Protein AF-A0ABD4RND7-F1 (afdb_monomer_lite)

Sequence (352 aa):
MLGIINRPDFYEGDKEVYLSATVKSGEVSKTKKFKVLVKASKRTDLQSVLEDIGNISIPNIVTENLTFIQKGSCGSTIVWSSSSPNIIGQLGKVTRPVFGEQDAKVTINIIVSKGSVSRSKEFKVTVPAWTQEGEVESAANAITWELIRNKNTDINKVTSDLVLPTTIGNEISITWTTSNSTCLSDKGVVTRPAYKDGDSIVSVTATLTKGELISTKTITNIRILKQEPTNQEKVDDFVKTFDFVSYIAPNKSLTELSDNFTLPAKVENMSLTFSALDNEGEDLTSTNIKLELDNQALSYKATIVRPSSSIGDFSFNLKIEAKITVLSEGETSEEIKASKIYPAKILAMIEE

pLDDT: mean 91.2, std 9.46, range [40.5, 98.75]

Foldseek 3Di:
DDDDDDAAAPVVAKDKDWDWDWDDDPPDIDIDIDIDIRGHDDDDQVNLQCVQVVPDDDDQEDAAFDADDQAGPSGWGKDKDKPCCVQQNPRRGGDAAEPPDAWDWMKMKMWTGDDPDIDIDIHIHTYGYDDPVRVQVVQLVVPDCVQWVVPHDDLQERAAFTQDDQDDDPQKGKFKDKPDCCQANSRRGGDAAAPVVFKDWMKMKIWIDHPPDIDIHMDGRRIRGHDDDDPLRVQVVCQVPPDCCVWLPPDRDLAERAFKTK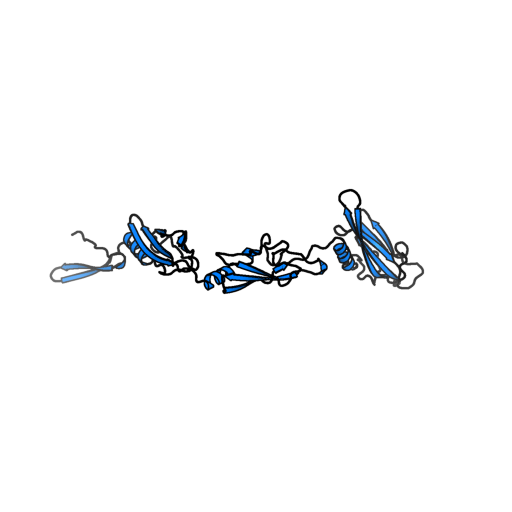AACDDDQKGKDKFKAAPVGHTCCVPQWPWDQDPVRNMTTTDGDDDPPDQFKGKIKMKMKIWHWDDDPDDDIDIRIDMDIDIGMYGGDDDD

Structure (mmCIF, N/CA/C/O backbone):
data_AF-A0ABD4RND7-F1
#
_entry.id   AF-A0ABD4RND7-F1
#
loop_
_atom_site.group_PDB
_atom_site.id
_atom_site.type_symbol
_atom_site.label_atom_id
_atom_site.label_alt_id
_atom_site.label_comp_id
_atom_site.label_asym_id
_atom_site.label_entity_id
_atom_site.label_seq_id
_atom_site.pdbx_PDB_ins_code
_atom_site.Cartn_x
_atom_site.Cartn_y
_atom_site.Cartn_z
_atom_site.occupancy
_atom_site.B_iso_or_equiv
_atom_site.auth_seq_id
_atom_site.auth_comp_id
_atom_site.auth_asym_id
_atom_site.auth_atom_id
_atom_site.pdbx_PDB_model_num
ATOM 1 N N . MET A 1 1 ? -18.372 -27.767 76.207 1.00 51.81 1 MET A N 1
ATOM 2 C CA . MET A 1 1 ? -18.895 -26.804 75.213 1.00 51.81 1 MET A CA 1
ATOM 3 C C . MET A 1 1 ? -18.139 -27.007 73.918 1.00 51.81 1 MET A C 1
ATOM 5 O O . MET A 1 1 ? -16.917 -26.958 73.948 1.00 51.81 1 MET A O 1
ATOM 9 N N . LEU A 1 2 ? -18.838 -27.261 72.813 1.00 50.91 2 LEU A N 1
ATOM 10 C CA . LEU A 1 2 ? -18.242 -27.135 71.483 1.00 50.91 2 LEU A CA 1
ATOM 11 C C . LEU A 1 2 ? -18.080 -25.637 71.195 1.00 50.91 2 LEU A C 1
ATOM 13 O O . LEU A 1 2 ? -19.027 -24.876 71.379 1.00 50.91 2 LEU A O 1
ATOM 17 N N . GLY A 1 3 ? -16.876 -25.206 70.825 1.00 71.06 3 GLY A N 1
ATOM 18 C CA . GLY A 1 3 ? -16.626 -23.817 70.444 1.00 71.06 3 GLY A CA 1
ATOM 19 C C . GLY A 1 3 ? -17.177 -23.538 69.047 1.00 71.06 3 GLY A C 1
ATOM 20 O O . GLY A 1 3 ? -16.940 -24.322 68.130 1.00 71.06 3 GLY A O 1
ATOM 21 N N . ILE A 1 4 ? -17.892 -22.427 68.879 1.00 79.50 4 ILE A N 1
ATOM 22 C CA . ILE A 1 4 ? -18.315 -21.923 67.567 1.00 79.50 4 ILE A CA 1
ATOM 23 C C . ILE A 1 4 ? -17.245 -20.938 67.085 1.00 79.50 4 ILE A C 1
ATOM 25 O O . ILE A 1 4 ? -16.848 -20.045 67.830 1.00 79.50 4 ILE A O 1
ATOM 29 N N . ILE A 1 5 ? -16.765 -21.104 65.850 1.00 83.06 5 ILE A N 1
ATOM 30 C CA . ILE A 1 5 ? -15.834 -20.166 65.209 1.00 83.06 5 ILE A CA 1
ATOM 31 C C . ILE A 1 5 ? -16.620 -19.330 64.201 1.00 83.06 5 ILE A C 1
ATOM 33 O O . ILE A 1 5 ? -17.012 -19.840 63.153 1.00 83.06 5 ILE A O 1
ATOM 37 N N . ASN A 1 6 ? -16.786 -18.040 64.488 1.00 85.50 6 ASN A N 1
ATOM 38 C CA . ASN A 1 6 ? -17.252 -17.067 63.504 1.00 85.50 6 ASN A CA 1
ATOM 39 C C . ASN A 1 6 ? -16.044 -16.600 62.693 1.00 85.50 6 ASN A C 1
ATOM 41 O O . ASN A 1 6 ? -15.160 -15.924 63.222 1.00 85.50 6 ASN A O 1
ATOM 45 N N . ARG A 1 7 ? -15.962 -17.027 61.430 1.00 89.94 7 ARG A N 1
ATOM 46 C CA . ARG A 1 7 ? -14.858 -16.631 60.550 1.00 89.94 7 ARG A CA 1
ATOM 47 C C . ARG A 1 7 ? -15.060 -15.190 60.071 1.00 89.94 7 ARG A C 1
ATOM 49 O O . ARG A 1 7 ? -16.181 -14.878 59.671 1.00 89.94 7 ARG A O 1
ATOM 56 N N . PRO A 1 8 ? -13.999 -14.365 60.046 1.00 90.06 8 PRO A N 1
ATOM 57 C CA . PRO A 1 8 ? -14.021 -13.076 59.364 1.00 90.06 8 PRO A CA 1
ATOM 58 C C . PRO A 1 8 ? -14.425 -13.239 57.898 1.00 90.06 8 PRO A C 1
ATOM 60 O O . PRO A 1 8 ? -14.195 -14.298 57.288 1.00 90.06 8 PRO A O 1
ATOM 63 N N . ASP A 1 9 ? -15.018 -12.201 57.318 1.00 89.31 9 ASP A N 1
ATOM 64 C CA . ASP A 1 9 ? -15.274 -12.196 55.880 1.00 89.31 9 ASP A CA 1
ATOM 65 C C . ASP A 1 9 ? -13.967 -12.055 55.067 1.00 89.31 9 ASP A C 1
ATOM 67 O O . ASP A 1 9 ? -12.881 -11.859 55.615 1.00 89.31 9 ASP A O 1
ATOM 71 N N . PHE A 1 10 ? -14.059 -12.204 53.742 1.00 88.31 10 PHE A N 1
ATOM 72 C CA . PHE A 1 10 ? -12.899 -12.108 52.849 1.00 88.31 10 PHE A CA 1
ATOM 73 C C . PHE A 1 10 ? -12.168 -10.749 52.917 1.00 88.31 10 PHE A C 1
ATOM 75 O O . PHE A 1 10 ? -10.941 -10.722 52.858 1.00 88.31 10 PHE A O 1
ATOM 82 N N . TYR A 1 11 ? -12.898 -9.636 53.028 1.00 86.75 11 TYR A N 1
ATOM 83 C CA . TYR A 1 11 ? -12.350 -8.276 53.054 1.00 86.75 11 TYR A CA 1
ATOM 84 C C . TYR A 1 11 ? -11.816 -7.877 54.438 1.00 86.75 11 TYR A C 1
ATOM 86 O O . TYR A 1 11 ? -10.910 -7.051 54.529 1.00 86.75 11 TYR A O 1
ATOM 94 N N . GLU A 1 12 ? -12.321 -8.481 55.515 1.00 88.69 12 GLU A N 1
ATOM 95 C CA . GLU A 1 12 ? -11.818 -8.276 56.879 1.00 88.69 12 GLU A CA 1
ATOM 96 C C . GLU A 1 12 ? -10.433 -8.895 57.123 1.00 88.69 12 GLU A C 1
ATOM 98 O O . GLU A 1 12 ? -9.731 -8.479 58.058 1.00 88.69 12 GLU A O 1
ATOM 103 N N . GLY A 1 13 ? -10.053 -9.871 56.293 1.00 89.75 13 GLY A N 1
ATOM 104 C CA . GLY A 1 13 ? -8.798 -10.611 56.388 1.00 89.75 13 GLY A CA 1
ATOM 105 C C . GLY A 1 13 ? -8.719 -11.531 57.611 1.00 89.75 13 GLY A C 1
ATOM 106 O O . GLY A 1 13 ? -9.629 -11.610 58.439 1.00 89.75 13 GLY A O 1
ATOM 107 N N . ASP A 1 14 ? -7.616 -12.272 57.723 1.00 93.62 14 AS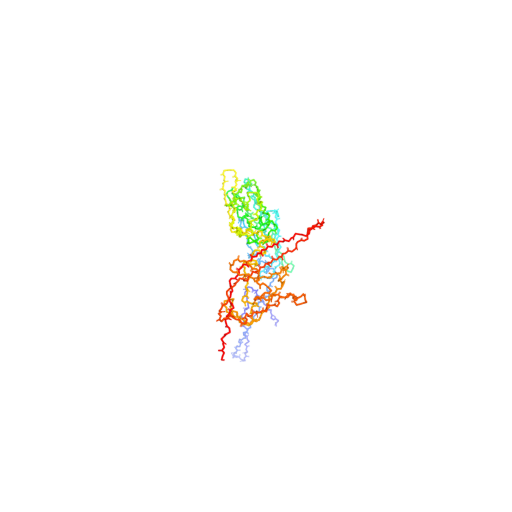P A N 1
ATOM 108 C CA . ASP A 1 14 ? -7.382 -13.148 58.873 1.00 93.62 14 ASP A CA 1
ATOM 109 C C . ASP A 1 14 ? -7.334 -12.331 60.179 1.00 93.62 14 ASP A C 1
ATOM 111 O O . ASP A 1 14 ? -6.740 -11.251 60.229 1.00 93.62 14 ASP A O 1
ATOM 115 N N . LYS A 1 15 ? -7.916 -12.858 61.263 1.00 92.69 15 LYS A N 1
ATOM 116 C CA . LYS A 1 15 ? -7.926 -12.191 62.576 1.00 92.69 15 LYS A CA 1
ATOM 117 C C . LYS A 1 15 ? -7.162 -12.995 63.616 1.00 92.69 15 LYS A C 1
ATOM 119 O O . LYS A 1 15 ? -7.373 -14.198 63.771 1.00 92.69 15 LYS A O 1
ATOM 124 N N . GLU A 1 16 ? -6.301 -12.318 64.369 1.00 93.38 16 GLU A N 1
ATOM 125 C CA . GLU A 1 16 ? -5.680 -12.896 65.559 1.00 93.38 16 GLU A CA 1
ATOM 126 C C . GLU A 1 16 ? -6.645 -12.828 66.750 1.00 93.38 16 GLU A C 1
ATOM 128 O O . GLU A 1 16 ? -7.157 -11.763 67.091 1.00 93.38 16 GLU A O 1
ATOM 133 N N . VAL A 1 17 ? -6.858 -13.961 67.418 1.00 91.19 17 VAL A N 1
ATOM 134 C CA . VAL A 1 17 ? -7.619 -14.061 68.669 1.00 91.19 17 VAL A CA 1
ATOM 135 C C . VAL A 1 17 ? -6.787 -14.765 69.738 1.00 91.19 17 VAL A C 1
ATOM 137 O O . VAL A 1 17 ? -5.887 -15.548 69.435 1.00 91.19 17 VAL A O 1
ATOM 140 N N . TYR A 1 18 ? -7.080 -14.494 71.009 1.00 90.81 18 TYR A N 1
ATOM 141 C CA . TYR A 1 18 ? -6.355 -15.079 72.137 1.00 90.81 18 TYR A CA 1
ATOM 142 C C . TYR A 1 18 ? -7.299 -15.918 72.994 1.00 90.81 18 TYR A C 1
ATOM 144 O O . TYR A 1 18 ? -8.240 -15.392 73.583 1.00 90.81 18 TYR A O 1
ATOM 152 N N . LEU A 1 19 ? -7.022 -17.216 73.107 1.00 89.62 19 LEU A N 1
ATOM 153 C CA . LEU A 1 19 ? -7.692 -18.106 74.056 1.00 89.62 19 LEU A CA 1
ATOM 154 C C . LEU A 1 19 ? -6.920 -18.104 75.372 1.00 89.62 19 LEU A C 1
ATOM 156 O O . LEU A 1 19 ? -5.696 -18.167 75.352 1.00 89.62 19 LEU A O 1
ATOM 160 N N . SER A 1 20 ? -7.591 -18.065 76.519 1.00 89.62 20 SER A N 1
ATOM 161 C CA . SER A 1 20 ? -6.932 -18.157 77.827 1.00 89.62 20 SER A CA 1
ATOM 162 C C . SER A 1 20 ? -7.333 -19.433 78.556 1.00 89.62 20 SER A C 1
ATOM 164 O O . SER A 1 20 ? -8.519 -19.648 78.790 1.00 89.62 20 SER A O 1
ATOM 166 N N . ALA A 1 21 ? -6.353 -20.242 78.961 1.00 90.56 21 ALA A N 1
ATOM 167 C CA . ALA A 1 21 ? -6.566 -21.327 79.914 1.00 90.56 21 ALA A CA 1
ATOM 168 C C . ALA A 1 21 ? -6.043 -20.906 81.284 1.00 90.56 21 ALA A C 1
ATOM 170 O O . ALA A 1 21 ? -4.865 -20.567 81.424 1.00 90.56 21 ALA A O 1
ATOM 171 N N . THR A 1 22 ? -6.915 -20.950 82.286 1.00 91.69 22 THR A N 1
ATOM 172 C CA . THR A 1 22 ? -6.571 -20.642 83.674 1.00 91.69 22 THR A CA 1
ATOM 173 C C . THR A 1 22 ? -6.620 -21.920 84.491 1.00 91.69 22 THR A C 1
ATOM 175 O O . THR A 1 22 ? -7.659 -22.571 84.553 1.00 91.69 22 THR A O 1
ATOM 178 N N . VAL A 1 23 ? -5.509 -22.266 85.136 1.00 91.19 23 VAL A N 1
ATOM 179 C CA . VAL A 1 23 ? -5.445 -23.365 86.104 1.00 91.19 23 VAL A CA 1
ATOM 180 C C . VAL A 1 23 ? -5.421 -22.760 87.502 1.00 91.19 23 VAL A C 1
ATOM 182 O O . VAL A 1 23 ? -4.646 -21.837 87.760 1.00 91.19 23 VAL A O 1
ATOM 185 N N . LYS A 1 24 ? -6.276 -23.270 88.391 1.00 92.12 24 LYS A N 1
ATOM 186 C CA . LYS A 1 24 ? -6.356 -22.873 89.801 1.00 92.12 24 LYS A CA 1
ATOM 187 C C . LYS A 1 24 ? -6.073 -24.061 90.715 1.00 92.12 24 LYS A C 1
ATOM 189 O O . LYS A 1 24 ? -6.543 -25.160 90.443 1.00 92.12 24 LYS A O 1
ATOM 194 N N . SER A 1 25 ? -5.343 -23.813 91.799 1.00 86.69 25 SER A N 1
ATOM 195 C CA . SER A 1 25 ? -5.176 -24.731 92.929 1.00 86.69 25 SER A CA 1
ATOM 196 C C . SER A 1 25 ? -5.199 -23.905 94.217 1.00 86.69 25 SER A C 1
ATOM 198 O O . SER A 1 25 ? -4.324 -23.063 94.427 1.00 86.69 25 SER A O 1
ATOM 200 N N . GLY A 1 26 ? -6.243 -24.069 95.035 1.00 87.44 26 GLY A N 1
ATOM 201 C CA . GLY A 1 26 ? -6.533 -23.152 96.145 1.00 87.44 26 GLY A CA 1
ATOM 202 C C . GLY A 1 26 ? -6.782 -21.716 95.657 1.00 87.44 26 GLY A C 1
ATOM 203 O O . GLY A 1 26 ? -7.508 -21.506 94.683 1.00 87.44 26 GLY A O 1
ATOM 204 N N . GLU A 1 27 ? -6.154 -20.728 96.303 1.00 89.19 27 GLU A N 1
ATOM 205 C CA . GLU A 1 27 ? -6.239 -19.310 95.905 1.00 89.19 27 GLU A CA 1
ATOM 206 C C . GLU A 1 27 ? -5.282 -18.924 94.763 1.00 89.19 27 GLU A C 1
ATOM 208 O O . GLU A 1 27 ? -5.403 -17.848 94.174 1.00 89.19 27 GLU A O 1
ATOM 213 N N . VAL A 1 28 ? -4.345 -19.803 94.394 1.00 85.25 28 VAL A N 1
ATOM 214 C CA . VAL A 1 28 ? -3.346 -19.517 93.359 1.00 85.25 28 VAL A CA 1
ATOM 215 C C . VAL A 1 28 ? -3.902 -19.860 91.978 1.00 85.25 28 VAL A C 1
ATOM 217 O O . VAL A 1 28 ? -4.391 -20.967 91.744 1.00 85.25 28 VAL A O 1
ATOM 220 N N . SER A 1 29 ? -3.782 -18.927 91.029 1.00 90.50 29 SER A N 1
ATOM 221 C CA . SER A 1 29 ? -4.142 -19.141 89.623 1.00 90.50 29 SER A CA 1
ATOM 222 C C . SER A 1 29 ? -3.005 -18.777 88.676 1.00 90.50 29 SER A C 1
ATOM 224 O O . SER A 1 29 ? -2.346 -17.756 88.871 1.00 90.50 29 SER A O 1
ATOM 226 N N . LYS A 1 30 ? -2.816 -19.563 87.613 1.00 94.38 30 LYS A N 1
ATOM 227 C CA . LYS A 1 30 ? -1.991 -19.184 86.457 1.00 94.38 30 LYS A CA 1
ATOM 228 C C . LYS A 1 30 ? -2.822 -19.227 85.187 1.00 94.38 30 LYS A C 1
ATOM 230 O O . LYS A 1 30 ? -3.493 -20.220 84.919 1.00 94.38 30 LYS A O 1
ATOM 235 N N . THR A 1 31 ? -2.704 -18.178 84.382 1.00 94.12 31 THR A N 1
ATOM 236 C CA . THR A 1 31 ? -3.359 -18.070 83.078 1.00 94.12 31 THR A CA 1
ATOM 237 C C . THR A 1 31 ? -2.320 -18.146 81.973 1.00 94.12 31 THR A C 1
ATOM 239 O O . THR A 1 31 ? -1.367 -17.370 81.963 1.00 94.12 31 THR A O 1
ATOM 242 N N . LYS A 1 32 ? -2.519 -19.043 81.007 1.00 94.38 32 LYS A N 1
ATOM 243 C CA . LYS A 1 32 ? -1.755 -19.080 79.759 1.00 94.38 32 LYS A CA 1
ATOM 244 C C . LYS A 1 32 ? -2.652 -18.642 78.609 1.00 94.38 32 LYS A C 1
ATOM 246 O O . LYS A 1 32 ? -3.754 -19.163 78.459 1.00 94.38 32 LYS A O 1
ATOM 251 N N . LYS A 1 33 ? -2.176 -17.695 77.798 1.00 93.12 33 LYS A N 1
ATOM 252 C CA . LYS A 1 33 ? -2.842 -17.292 76.554 1.00 93.12 33 LYS A CA 1
ATOM 253 C C . LYS A 1 33 ? -2.273 -18.074 75.368 1.00 93.12 33 LYS A C 1
ATOM 255 O O . LYS A 1 33 ? -1.065 -18.281 75.288 1.00 93.12 33 LYS A O 1
ATOM 260 N N . PHE A 1 34 ? -3.138 -18.466 74.445 1.00 93.00 34 PHE A N 1
ATOM 261 C CA . PHE A 1 34 ? -2.818 -19.114 73.181 1.00 93.00 34 PHE A CA 1
ATOM 262 C C . PHE A 1 34 ? -3.282 -18.197 72.058 1.00 93.00 34 PHE A C 1
ATOM 264 O O . PHE A 1 34 ? -4.466 -17.872 71.977 1.00 93.00 34 PHE A O 1
ATOM 271 N N . LYS A 1 35 ? -2.347 -17.765 71.213 1.00 92.75 35 LYS A N 1
ATOM 272 C CA . LYS A 1 35 ? -2.673 -17.023 69.997 1.00 92.75 35 LYS A CA 1
ATOM 273 C C . LYS A 1 35 ? -3.238 -18.000 68.966 1.00 92.75 35 LYS A C 1
ATOM 275 O O . LYS A 1 35 ? -2.637 -19.040 68.712 1.00 92.75 35 LYS A O 1
ATOM 280 N N . VAL A 1 36 ? -4.369 -17.649 68.371 1.00 92.44 36 VAL A N 1
ATOM 281 C CA . VAL A 1 36 ? -5.022 -18.396 67.297 1.00 92.44 36 VAL A CA 1
ATOM 282 C C . VAL A 1 36 ? -5.280 -17.439 66.140 1.00 92.44 36 VAL A C 1
ATOM 284 O O . VAL A 1 36 ? -5.796 -16.345 66.344 1.00 92.44 36 VAL A O 1
ATOM 287 N N . LEU A 1 37 ? -4.927 -17.850 64.924 1.00 93.12 37 LEU A N 1
ATOM 288 C CA . LEU A 1 37 ? -5.251 -17.114 63.706 1.00 93.12 37 LEU A CA 1
ATOM 289 C C . LEU A 1 37 ? -6.537 -17.690 63.105 1.00 93.12 37 LEU A C 1
ATOM 291 O O . LEU A 1 37 ? -6.546 -18.826 62.627 1.00 93.12 37 LEU A O 1
ATOM 295 N N . VAL A 1 38 ? -7.622 -16.921 63.125 1.00 92.69 38 VAL A N 1
ATOM 296 C CA . VAL A 1 38 ? -8.878 -17.293 62.470 1.00 92.69 38 VAL A CA 1
ATOM 297 C C . VAL A 1 38 ? -8.803 -16.847 61.018 1.00 92.69 38 VAL A C 1
ATOM 299 O O . VAL A 1 38 ? -8.767 -15.651 60.730 1.00 92.69 38 VAL A O 1
ATOM 302 N N . LYS A 1 39 ? -8.761 -17.821 60.106 1.00 92.62 39 LYS A N 1
ATOM 303 C CA . LYS A 1 39 ? -8.713 -17.557 58.668 1.00 92.62 39 LYS A CA 1
ATOM 304 C C . LYS A 1 39 ? -10.007 -16.913 58.176 1.00 92.62 39 LYS A C 1
ATOM 306 O O . LYS A 1 39 ? -11.093 -17.395 58.516 1.00 92.62 39 LYS A O 1
ATOM 311 N N . ALA A 1 40 ? -9.868 -15.884 57.346 1.00 89.94 40 ALA A N 1
ATOM 312 C CA . ALA A 1 40 ? -10.980 -15.296 56.617 1.00 89.94 40 ALA A CA 1
ATOM 313 C C . ALA A 1 40 ? -11.657 -16.322 55.700 1.00 89.94 40 ALA A C 1
ATOM 315 O O . ALA A 1 40 ? -11.064 -17.313 55.252 1.00 89.94 40 ALA A O 1
ATOM 316 N N . SER A 1 41 ? -12.927 -16.074 55.403 1.00 89.00 41 SER A N 1
ATOM 317 C CA . SER A 1 41 ? -13.661 -16.835 54.396 1.00 89.00 41 SER A CA 1
ATOM 318 C C . SER A 1 41 ? -13.086 -16.579 52.997 1.00 89.00 41 SER A C 1
ATOM 320 O O . SER A 1 41 ? -12.592 -15.493 52.700 1.00 89.00 41 SER A O 1
ATOM 322 N N . LYS A 1 42 ? -13.140 -17.582 52.110 1.00 89.69 42 LYS A N 1
ATOM 323 C CA . LYS A 1 42 ? -12.733 -17.398 50.706 1.00 89.69 42 LYS A CA 1
ATOM 324 C C . LYS A 1 42 ? -13.663 -16.391 50.026 1.00 89.69 42 LYS A C 1
ATOM 326 O O . LYS A 1 42 ? -14.855 -16.359 50.334 1.00 89.69 42 LYS A O 1
ATOM 331 N N . ARG A 1 43 ? -13.133 -15.635 49.059 1.00 90.94 43 ARG A N 1
ATOM 332 C CA . ARG A 1 43 ? -13.940 -14.763 48.197 1.00 90.94 43 ARG A CA 1
ATOM 333 C C . ARG A 1 43 ? -15.071 -15.572 47.564 1.00 90.94 43 ARG A C 1
ATOM 335 O O . ARG A 1 43 ? -14.831 -16.626 46.975 1.00 90.94 43 ARG A O 1
ATOM 342 N N . THR A 1 44 ? -16.288 -15.061 47.679 1.00 94.56 44 THR A N 1
ATOM 343 C CA . THR A 1 44 ? -17.470 -15.660 47.052 1.00 94.56 44 THR A CA 1
ATOM 344 C C . THR A 1 44 ? -17.586 -15.246 45.584 1.00 94.56 44 THR A C 1
ATOM 346 O O . THR A 1 44 ? -17.008 -14.245 45.142 1.00 94.56 44 THR A O 1
ATOM 349 N N . ASP A 1 45 ? -18.377 -15.989 44.811 1.00 96.81 45 ASP A N 1
ATOM 350 C CA . ASP A 1 45 ? -18.687 -15.608 43.431 1.00 96.81 45 ASP A CA 1
ATOM 351 C C . ASP A 1 45 ? -19.424 -14.266 43.368 1.00 96.81 45 ASP A C 1
ATOM 353 O O . ASP A 1 45 ? -19.101 -13.439 42.522 1.00 96.81 45 ASP A O 1
ATOM 357 N N . LEU A 1 46 ? -20.327 -13.987 44.318 1.00 95.19 46 LEU A N 1
ATOM 358 C CA . LEU A 1 46 ? -21.016 -12.697 44.408 1.00 95.19 46 LEU A CA 1
ATOM 359 C C . LEU A 1 46 ? -20.048 -11.533 44.636 1.00 95.19 46 LEU A C 1
ATOM 361 O O . LEU A 1 46 ? -20.151 -10.528 43.941 1.00 95.19 46 LEU A O 1
ATOM 365 N N . GLN A 1 47 ? -19.091 -11.671 45.558 1.00 95.31 47 GLN A N 1
ATOM 366 C CA . GLN A 1 47 ? -18.058 -10.650 45.774 1.00 95.31 47 GLN A CA 1
ATOM 367 C C . GLN A 1 47 ? -17.194 -10.453 44.521 1.00 95.31 47 GLN A C 1
ATOM 369 O O . GLN A 1 47 ? -16.935 -9.320 44.135 1.00 95.31 47 GLN A O 1
ATOM 374 N N . SER A 1 48 ? -16.818 -11.544 43.838 1.00 96.50 48 SER A N 1
ATOM 375 C CA . SER A 1 48 ? -16.062 -11.469 42.576 1.00 96.50 48 SER A CA 1
ATOM 376 C C . SER A 1 48 ? -16.836 -10.706 41.494 1.00 96.50 48 SER A C 1
ATOM 378 O O . SER A 1 48 ? -16.282 -9.818 40.857 1.00 96.50 48 SER A O 1
ATOM 380 N N . VAL A 1 49 ? -18.121 -11.030 41.311 1.00 98.31 49 VAL A N 1
ATOM 381 C CA . VAL A 1 49 ? -18.989 -10.396 40.308 1.00 98.31 49 VAL A CA 1
ATOM 382 C C . VAL A 1 49 ? -19.218 -8.918 40.625 1.00 98.31 49 VAL A C 1
ATOM 384 O O . VAL A 1 49 ? -19.175 -8.103 39.708 1.00 98.31 49 VAL A O 1
ATOM 387 N N . LEU A 1 50 ? -19.455 -8.558 41.893 1.00 97.12 50 LEU A N 1
ATOM 388 C CA . LEU A 1 50 ? -19.678 -7.167 42.308 1.00 97.12 50 LEU A CA 1
ATOM 389 C C . LEU A 1 50 ? -18.423 -6.299 42.154 1.00 97.12 50 LEU A C 1
ATOM 391 O O . LEU A 1 50 ? -18.524 -5.148 41.736 1.00 97.12 50 LEU A O 1
ATOM 395 N N . GLU A 1 51 ? -17.249 -6.846 42.456 1.00 96.25 51 GLU A N 1
ATOM 396 C CA . GLU A 1 51 ? -15.978 -6.144 42.273 1.00 96.25 51 GLU A CA 1
ATOM 397 C C . GLU A 1 51 ? -15.654 -5.972 40.782 1.00 96.25 51 GLU A C 1
ATOM 399 O O . GLU A 1 51 ? -15.375 -4.862 40.332 1.00 96.25 51 GLU A O 1
ATOM 404 N N . ASP A 1 52 ? -15.803 -7.037 39.985 1.00 98.12 52 ASP A N 1
ATOM 405 C CA . ASP A 1 52 ? -15.580 -6.983 38.537 1.00 98.12 52 ASP A CA 1
ATOM 406 C C . ASP A 1 52 ? -16.542 -6.004 37.845 1.00 98.12 52 ASP A C 1
ATOM 408 O O . ASP A 1 52 ? -16.096 -5.172 37.060 1.00 98.12 52 ASP A O 1
ATOM 412 N N . ILE A 1 53 ? -17.846 -6.035 38.151 1.00 97.75 53 ILE A N 1
ATOM 413 C CA . ILE A 1 53 ? -18.825 -5.114 37.542 1.00 97.75 53 ILE A CA 1
ATOM 414 C C . ILE A 1 53 ? -18.659 -3.662 38.017 1.00 97.75 53 ILE A C 1
ATOM 416 O O . ILE A 1 53 ? -18.964 -2.723 37.273 1.00 97.75 53 ILE A O 1
ATOM 420 N N . GLY A 1 54 ? -18.169 -3.468 39.246 1.00 96.69 54 GLY A N 1
ATOM 421 C CA . GLY A 1 54 ? -17.841 -2.158 39.804 1.00 96.69 54 GLY A CA 1
ATOM 422 C C . GLY A 1 54 ? -16.669 -1.497 39.080 1.00 96.69 54 GLY A C 1
ATOM 423 O O . GLY A 1 54 ? -16.716 -0.295 38.824 1.00 96.69 54 GLY A O 1
ATOM 424 N N . ASN A 1 55 ? -15.681 -2.295 38.669 1.00 96.44 55 ASN A N 1
ATOM 425 C CA . ASN A 1 55 ? -14.481 -1.833 37.971 1.00 96.44 55 ASN A CA 1
ATOM 426 C C . ASN A 1 55 ? -14.694 -1.562 36.472 1.00 96.44 55 ASN A C 1
ATOM 428 O O . ASN A 1 55 ? -13.836 -0.954 35.832 1.00 96.44 55 ASN A O 1
ATOM 432 N N . ILE A 1 56 ? -15.821 -1.987 35.892 1.00 96.25 56 ILE A N 1
ATOM 433 C CA . ILE A 1 56 ? -16.135 -1.698 34.490 1.00 96.25 56 ILE A CA 1
ATOM 434 C C . ILE A 1 56 ? -16.712 -0.285 34.372 1.00 96.25 56 ILE A C 1
ATOM 436 O O . ILE A 1 56 ? -17.770 0.039 34.932 1.00 96.25 56 ILE A O 1
ATOM 440 N N . SER A 1 57 ? -16.032 0.526 33.569 1.00 94.56 57 SER A N 1
ATOM 441 C CA . SER A 1 57 ? -16.450 1.858 33.150 1.00 94.56 57 SER A CA 1
ATOM 442 C C . SER A 1 57 ? -16.250 1.998 31.644 1.00 94.56 57 SER A C 1
ATOM 444 O O . SER A 1 57 ? -15.294 1.448 31.097 1.00 94.56 57 SER A O 1
ATOM 446 N N . ILE A 1 58 ? -17.143 2.732 30.983 1.00 94.38 58 ILE A N 1
ATOM 447 C CA . ILE A 1 58 ? -16.975 3.159 29.593 1.00 94.38 58 ILE A CA 1
ATOM 448 C C . ILE A 1 58 ? -17.256 4.663 29.496 1.00 94.38 58 ILE A C 1
ATOM 450 O O . ILE A 1 58 ? -18.065 5.165 30.280 1.00 94.38 58 ILE A O 1
ATOM 454 N N . PRO A 1 59 ? -16.612 5.392 28.568 1.00 95.81 59 PRO A N 1
ATOM 455 C CA . PRO A 1 59 ? -16.892 6.806 28.365 1.00 95.81 59 PRO A CA 1
ATOM 456 C C . PRO A 1 59 ? -18.343 7.041 27.936 1.00 95.81 59 PRO A C 1
ATOM 458 O O . PRO A 1 59 ? -18.914 6.279 27.159 1.00 95.81 59 PRO A O 1
ATOM 461 N N . ASN A 1 60 ? -18.920 8.141 28.410 1.00 95.00 60 ASN A N 1
ATOM 462 C CA . ASN A 1 60 ? -20.298 8.522 28.094 1.00 95.00 60 ASN A CA 1
ATOM 463 C C . ASN A 1 60 ? -20.414 9.088 26.668 1.00 95.00 60 ASN A C 1
ATOM 465 O O . ASN A 1 60 ? -21.500 9.096 26.098 1.00 95.00 60 ASN A O 1
ATOM 469 N N . ILE A 1 61 ? -19.306 9.588 26.115 1.00 97.44 61 ILE A N 1
ATOM 470 C CA . ILE A 1 61 ? -19.184 10.095 24.748 1.00 97.44 61 ILE A CA 1
ATOM 471 C C . ILE A 1 61 ? -18.020 9.365 24.093 1.00 97.44 61 ILE A C 1
ATOM 473 O O . ILE A 1 61 ? -16.940 9.285 24.682 1.00 97.44 61 ILE A O 1
ATOM 477 N N . VAL A 1 62 ? -18.243 8.820 22.901 1.00 96.75 62 VAL A N 1
ATOM 478 C CA . VAL A 1 62 ? -17.273 7.954 22.231 1.00 96.75 62 VAL A CA 1
ATOM 479 C C . VAL A 1 62 ? -17.131 8.356 20.769 1.00 96.75 62 VAL A C 1
ATOM 481 O O . VAL A 1 62 ? -18.104 8.363 20.021 1.00 96.75 62 VAL A O 1
ATOM 484 N N . THR A 1 63 ? -15.902 8.666 20.367 1.00 95.06 63 THR A N 1
ATOM 485 C CA . THR A 1 63 ? -15.527 8.967 18.976 1.00 95.06 63 THR A CA 1
ATOM 486 C C . THR A 1 63 ? -14.572 7.931 18.384 1.00 95.06 63 THR A C 1
ATOM 488 O O . THR A 1 63 ? -14.365 7.928 17.177 1.00 95.06 63 THR A O 1
ATOM 491 N N . GLU A 1 64 ? -14.028 7.045 19.220 1.00 94.56 64 GLU A N 1
ATOM 492 C CA . GLU A 1 64 ? -13.035 6.023 18.878 1.00 94.56 64 GLU A CA 1
ATOM 493 C C . GLU A 1 64 ? -13.541 4.626 19.248 1.00 94.56 64 GLU A C 1
ATOM 495 O O . GLU A 1 64 ? -14.481 4.482 20.030 1.00 94.56 64 GLU A O 1
ATOM 500 N N . ASN A 1 65 ? -12.894 3.581 18.732 1.00 96.25 65 ASN A N 1
ATOM 501 C CA . ASN A 1 65 ? -13.238 2.205 19.094 1.00 96.25 65 ASN A CA 1
ATOM 502 C C . ASN A 1 65 ? -13.077 1.955 20.605 1.00 96.25 65 ASN A C 1
ATOM 504 O O . ASN A 1 65 ? -12.098 2.366 21.228 1.00 96.25 65 ASN A O 1
ATOM 508 N N . LEU A 1 66 ? -14.028 1.222 21.183 1.00 95.25 66 LEU A N 1
ATOM 509 C CA . LEU A 1 66 ? -13.981 0.751 22.564 1.00 95.25 66 LEU A CA 1
ATOM 510 C C . LEU A 1 66 ? -13.275 -0.602 22.648 1.00 95.25 66 LEU A C 1
ATOM 512 O O . LEU A 1 66 ? -13.355 -1.416 21.734 1.00 95.25 66 LEU A O 1
ATOM 516 N N . THR A 1 67 ? -12.667 -0.887 23.798 1.00 93.44 67 THR A N 1
ATOM 517 C CA . THR A 1 67 ? -12.098 -2.208 24.093 1.00 93.44 67 THR A CA 1
ATOM 518 C C . THR A 1 67 ? -13.012 -2.963 25.048 1.00 93.44 67 THR A C 1
ATOM 520 O O . THR A 1 67 ? -13.144 -2.602 26.217 1.00 93.44 67 THR A O 1
ATOM 523 N N . PHE A 1 68 ? -13.635 -4.040 24.572 1.00 94.56 68 PHE A N 1
ATOM 524 C CA . PHE A 1 68 ? -14.519 -4.875 25.390 1.00 94.56 68 PHE A CA 1
ATOM 525 C C . PHE A 1 68 ? -13.772 -6.066 25.996 1.00 94.56 68 PHE A C 1
ATOM 527 O O . PHE A 1 68 ? -13.446 -7.035 25.311 1.00 94.56 68 PHE A O 1
ATOM 534 N N . ILE A 1 69 ? -13.530 -6.012 27.309 1.00 94.94 69 ILE A N 1
ATOM 535 C CA . ILE A 1 69 ? -12.941 -7.124 28.067 1.00 94.94 69 ILE A CA 1
ATOM 536 C C . ILE A 1 69 ? -13.949 -8.265 28.250 1.00 94.94 69 ILE A C 1
ATOM 538 O O . ILE A 1 69 ? -15.122 -8.032 28.526 1.00 94.94 69 ILE A O 1
ATOM 542 N N . GLN A 1 70 ? -13.493 -9.512 28.141 1.00 96.38 70 GLN A N 1
ATOM 543 C CA . GLN A 1 70 ? -14.345 -10.701 28.319 1.00 96.38 70 GLN A CA 1
ATOM 544 C C . GLN A 1 70 ? -14.176 -11.361 29.697 1.00 96.38 70 GLN A C 1
ATOM 546 O O . GLN A 1 70 ? -14.946 -12.251 30.067 1.00 96.38 70 GLN A O 1
ATOM 551 N N . LYS A 1 71 ? -13.169 -10.929 30.466 1.00 97.12 71 LYS A N 1
ATOM 552 C CA . LYS A 1 71 ? -12.850 -11.435 31.802 1.00 97.12 71 LYS A CA 1
ATOM 553 C C . LYS A 1 71 ? -12.563 -10.292 32.767 1.00 97.12 71 LYS A C 1
ATOM 555 O O . LYS A 1 71 ? -11.798 -9.391 32.438 1.00 97.12 71 LYS A O 1
ATOM 560 N N . GLY A 1 72 ? -13.177 -10.355 33.945 1.00 96.25 72 GLY A N 1
ATOM 561 C CA . GLY A 1 72 ? -12.875 -9.467 35.064 1.00 96.25 72 GLY A CA 1
ATOM 562 C C . GLY A 1 72 ? -11.616 -9.905 35.818 1.00 96.25 72 GLY A C 1
ATOM 563 O O . GLY A 1 72 ? -11.183 -11.056 35.704 1.00 96.25 72 GLY A O 1
ATOM 564 N N . SER A 1 73 ? -11.034 -9.003 36.609 1.00 96.12 73 SER A N 1
ATOM 565 C CA . SER A 1 73 ? -9.818 -9.267 37.395 1.00 96.12 73 SER A CA 1
ATOM 566 C C . SER A 1 73 ? -10.026 -10.344 38.465 1.00 96.12 73 SER A C 1
ATOM 568 O O . SER A 1 73 ? -9.079 -11.024 38.859 1.00 96.12 73 SER A O 1
ATOM 570 N N . CYS A 1 74 ? -11.270 -10.562 38.892 1.00 95.06 74 CYS A N 1
ATOM 571 C CA . CYS A 1 74 ? -11.666 -11.613 39.822 1.00 95.06 74 CYS A CA 1
ATOM 572 C C . CYS A 1 74 ? -12.121 -12.899 39.108 1.00 95.06 74 CYS A C 1
ATOM 574 O O . CYS A 1 74 ? -12.621 -13.820 39.762 1.00 95.06 74 CYS A O 1
ATOM 576 N N . GLY A 1 75 ? -11.940 -12.995 37.787 1.00 95.81 75 GLY A N 1
ATOM 577 C CA . GLY A 1 75 ? -12.217 -14.186 36.983 1.00 95.81 75 GLY A CA 1
ATOM 578 C C . GLY A 1 75 ? -13.664 -14.330 36.504 1.00 95.81 75 GLY A C 1
ATOM 579 O O . GLY A 1 75 ? -14.001 -15.378 35.946 1.00 95.81 75 GLY A O 1
ATOM 580 N N . SER A 1 76 ? -14.521 -13.322 36.699 1.00 98.19 76 SER A N 1
ATOM 581 C CA . SER A 1 76 ? -15.883 -13.341 36.151 1.00 98.19 76 SER A CA 1
ATOM 582 C C . SER A 1 76 ? -15.857 -13.256 34.622 1.00 98.19 76 SER A C 1
ATOM 584 O O . SER A 1 76 ? -14.989 -12.609 34.039 1.00 98.19 76 SER A O 1
ATOM 586 N N . THR A 1 77 ? -16.810 -13.900 33.955 1.00 98.50 77 THR A N 1
ATOM 587 C CA . THR A 1 77 ? -17.051 -13.750 32.514 1.00 98.50 77 THR A CA 1
ATOM 588 C C . THR A 1 77 ? -17.903 -12.512 32.265 1.00 98.50 77 THR A C 1
ATOM 590 O O . THR A 1 77 ? -18.893 -12.307 32.967 1.00 98.50 77 THR A O 1
ATOM 593 N N . ILE A 1 78 ? -17.539 -11.716 31.260 1.00 97.94 78 ILE A N 1
ATOM 594 C CA . ILE A 1 78 ? -18.235 -10.483 30.880 1.00 97.94 78 ILE A CA 1
ATOM 595 C C . ILE A 1 78 ? -18.768 -10.643 29.457 1.00 97.94 78 ILE A C 1
ATOM 597 O O . ILE A 1 78 ? -18.013 -10.929 28.528 1.00 97.94 78 ILE A O 1
ATOM 601 N N . VAL A 1 79 ? -20.072 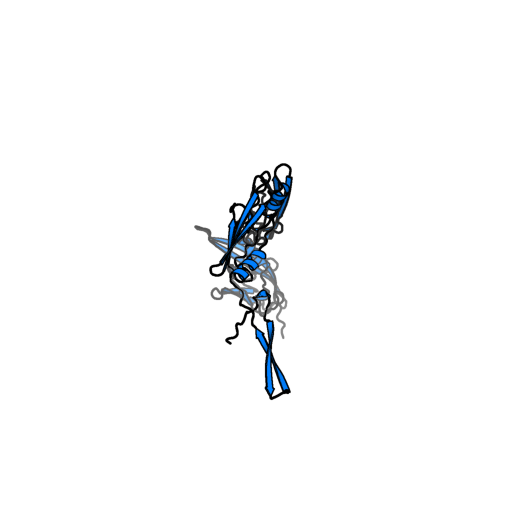-10.447 29.293 1.00 97.50 79 VAL A N 1
ATOM 602 C CA . VAL A 1 79 ? -20.758 -10.463 27.999 1.00 97.50 79 VAL A CA 1
ATOM 603 C C . VAL A 1 79 ? -21.321 -9.076 27.733 1.00 97.50 79 VAL A C 1
ATOM 605 O O . VAL A 1 79 ? -21.973 -8.501 28.602 1.00 97.50 79 VAL A O 1
ATOM 608 N N . TRP A 1 80 ? -21.073 -8.559 26.533 1.00 96.62 80 TRP A N 1
ATOM 609 C CA . TRP A 1 80 ? -21.499 -7.235 26.089 1.00 96.62 80 TRP A CA 1
ATOM 610 C C . TRP A 1 80 ? -22.605 -7.360 25.046 1.00 96.62 80 TRP A C 1
ATOM 612 O O . TRP A 1 80 ? -22.576 -8.257 24.206 1.00 96.62 80 TRP A O 1
ATOM 622 N N . SER A 1 81 ? -23.554 -6.431 25.068 1.00 95.75 81 SER A N 1
ATOM 623 C CA . SER A 1 81 ? -24.580 -6.288 24.039 1.00 95.75 81 SER A CA 1
ATOM 624 C C . SER A 1 81 ? -24.871 -4.811 23.791 1.00 95.75 81 SER A C 1
ATOM 626 O O . SER A 1 81 ? -24.802 -3.993 24.707 1.00 95.75 81 SER A O 1
ATOM 628 N N . SER A 1 82 ? -25.168 -4.472 22.539 1.00 97.44 82 SER A N 1
ATOM 629 C CA . SER A 1 82 ? -25.445 -3.108 22.093 1.00 97.44 82 SER A CA 1
ATOM 630 C C . SER A 1 82 ? -26.873 -3.019 21.579 1.00 97.44 82 SER A C 1
ATOM 632 O O . SER A 1 82 ? -27.325 -3.899 20.851 1.00 97.44 82 SER A O 1
ATOM 634 N N . SER A 1 83 ? -27.571 -1.945 21.941 1.00 97.81 83 SER A N 1
ATOM 635 C CA . SER A 1 83 ? -28.876 -1.598 21.355 1.00 97.81 83 SER A CA 1
ATOM 636 C C . SER A 1 83 ? -28.778 -1.167 19.887 1.00 97.81 83 SER A C 1
ATOM 638 O O . SER A 1 83 ? -29.755 -1.308 19.159 1.00 97.81 83 SER A O 1
ATOM 640 N N . SER A 1 84 ? -27.595 -0.723 19.440 1.00 97.19 84 SER A N 1
ATOM 641 C CA . SER A 1 84 ? -27.328 -0.302 18.058 1.00 97.19 84 SER A CA 1
ATOM 642 C C . SER A 1 84 ? -26.021 -0.923 17.541 1.00 97.19 84 SER A C 1
ATOM 644 O O . SER A 1 84 ? -24.998 -0.233 17.477 1.00 97.19 84 SER A O 1
ATOM 646 N N . PRO A 1 85 ? -26.015 -2.218 17.155 1.00 96.38 85 PRO A N 1
ATOM 647 C CA . PRO A 1 85 ? -24.804 -2.926 16.720 1.00 96.38 85 PRO A CA 1
ATOM 648 C C . PRO A 1 85 ? -24.110 -2.340 15.481 1.00 96.38 85 PRO A C 1
ATOM 650 O O . PRO A 1 85 ? -22.923 -2.572 15.282 1.00 96.38 85 PRO A O 1
ATOM 653 N N . ASN A 1 86 ? -24.823 -1.565 14.658 1.00 95.69 86 ASN A N 1
ATOM 654 C CA . ASN A 1 86 ? -24.232 -0.877 13.505 1.00 95.69 86 ASN A CA 1
ATOM 655 C C . ASN A 1 86 ? -23.395 0.350 13.916 1.00 95.69 86 ASN A C 1
ATOM 657 O O . ASN A 1 86 ? -22.477 0.722 13.193 1.00 95.69 86 ASN A O 1
ATOM 661 N N . ILE A 1 87 ? -23.689 0.952 15.076 1.00 97.31 87 ILE A N 1
ATOM 662 C CA . ILE A 1 87 ? -22.964 2.109 15.626 1.00 97.31 87 ILE A CA 1
ATOM 663 C C . ILE A 1 87 ? -21.870 1.648 16.586 1.00 97.31 87 ILE A C 1
ATOM 665 O O . ILE A 1 87 ? -20.733 2.074 16.453 1.00 97.31 87 ILE A O 1
ATOM 669 N N . ILE A 1 88 ? -22.188 0.759 17.532 1.00 97.44 88 ILE A N 1
ATOM 670 C CA . ILE A 1 88 ? -21.192 0.109 18.396 1.00 97.44 88 ILE A CA 1
ATOM 671 C C . ILE A 1 88 ? -21.334 -1.396 18.209 1.00 97.44 88 ILE A C 1
ATOM 673 O O . ILE A 1 88 ? -22.235 -2.020 18.779 1.00 97.44 88 ILE A O 1
ATOM 677 N N . GLY A 1 89 ? -20.463 -1.945 17.370 1.00 93.62 89 GLY A N 1
ATOM 678 C CA . GLY A 1 89 ? -20.476 -3.337 16.948 1.00 93.62 89 GLY A CA 1
ATOM 679 C C . GLY A 1 89 ? -19.696 -4.274 17.861 1.00 93.62 89 GLY A C 1
ATOM 680 O O . GLY A 1 89 ? -19.306 -3.946 18.987 1.00 93.62 89 GLY A O 1
ATOM 681 N N . GLN A 1 90 ? -19.462 -5.487 17.358 1.00 86.75 90 GLN A N 1
ATOM 682 C CA . GLN A 1 90 ? -18.672 -6.492 18.063 1.00 86.75 90 GLN A CA 1
ATOM 683 C C . GLN A 1 90 ? -17.252 -5.973 18.332 1.00 86.75 90 GLN A C 1
ATOM 685 O O . GLN A 1 90 ? -16.704 -5.193 17.554 1.00 86.75 90 GLN A O 1
ATOM 690 N N . LEU A 1 91 ? -16.665 -6.405 19.452 1.00 88.31 91 LEU A N 1
ATOM 691 C CA . LEU A 1 91 ? -15.341 -5.969 19.916 1.00 88.31 91 LEU A CA 1
ATOM 692 C C . LEU A 1 91 ? -15.215 -4.451 20.140 1.00 88.31 91 LEU A C 1
ATOM 694 O O . LEU A 1 91 ? -14.102 -3.967 20.285 1.00 88.31 91 LEU A O 1
ATOM 698 N N . GLY A 1 92 ? -16.334 -3.718 20.194 1.00 93.06 92 GLY A N 1
ATOM 699 C CA . GLY A 1 92 ? -16.348 -2.281 20.454 1.00 93.06 92 GLY A CA 1
ATOM 700 C C . GLY A 1 92 ? -16.006 -1.415 19.242 1.00 93.06 92 GLY A C 1
ATOM 701 O O . GLY A 1 92 ? -15.688 -0.243 19.421 1.00 93.06 92 GLY A O 1
ATOM 702 N N . LYS A 1 93 ? -16.093 -1.945 18.011 1.00 96.12 93 LYS A N 1
ATOM 703 C CA . LYS A 1 93 ? -15.942 -1.130 16.795 1.00 96.12 93 LYS A CA 1
ATOM 704 C C . LYS A 1 93 ? -17.015 -0.038 16.750 1.00 96.12 93 LYS A C 1
ATOM 706 O O . LYS A 1 93 ? -18.203 -0.357 16.771 1.00 96.12 93 LYS A O 1
ATOM 711 N N . VAL A 1 94 ? -16.597 1.218 16.643 1.00 97.00 94 VAL A N 1
ATOM 712 C CA . VAL A 1 94 ? -17.471 2.389 16.582 1.00 97.00 94 VAL A CA 1
ATOM 713 C C . VAL A 1 94 ? -17.578 2.888 15.145 1.00 97.00 94 VAL A C 1
ATOM 715 O O . VAL A 1 94 ? -16.576 3.119 14.473 1.00 97.00 94 VAL A O 1
ATOM 718 N N . THR A 1 95 ? -18.811 3.066 14.685 1.00 95.38 95 THR A N 1
ATOM 719 C CA . THR A 1 95 ? -19.153 3.720 13.423 1.00 95.38 95 THR A CA 1
ATOM 720 C C . THR A 1 95 ? -19.939 4.970 13.771 1.00 95.38 95 THR A C 1
ATOM 722 O O . THR A 1 95 ? -21.051 4.887 14.291 1.00 95.38 95 THR A O 1
ATOM 725 N N . ARG A 1 96 ? -19.336 6.133 13.539 1.00 95.81 96 ARG A N 1
ATOM 726 C CA . ARG A 1 96 ? -19.967 7.414 13.851 1.00 95.81 96 ARG A CA 1
ATOM 727 C C . ARG A 1 96 ? -21.013 7.773 12.785 1.00 95.81 96 ARG A C 1
ATOM 729 O O . ARG A 1 96 ? -20.747 7.514 11.609 1.00 95.81 96 ARG A O 1
ATOM 736 N N . PRO A 1 97 ? -22.155 8.369 13.176 1.00 95.31 97 PRO A N 1
ATOM 737 C CA . PRO A 1 97 ? -23.109 8.955 12.234 1.00 95.31 97 PRO A CA 1
ATOM 738 C C . PRO A 1 97 ? -22.436 9.992 11.338 1.00 95.31 97 PRO A C 1
ATOM 740 O O . PRO A 1 97 ? -21.481 10.655 11.760 1.00 95.31 97 PRO A O 1
ATOM 743 N N . VAL A 1 98 ? -22.931 10.133 10.113 1.00 92.00 98 VAL A N 1
ATOM 744 C CA . VAL A 1 98 ? -22.355 11.089 9.160 1.00 92.00 98 VAL A CA 1
ATOM 745 C C . VAL A 1 98 ? -22.757 12.523 9.498 1.00 92.00 98 VAL A C 1
ATOM 747 O O . VAL A 1 98 ? -23.697 12.769 10.254 1.00 92.00 98 VAL A O 1
ATOM 750 N N . PHE A 1 99 ? -22.038 13.492 8.945 1.00 90.44 99 PHE A N 1
ATOM 751 C CA . PHE A 1 99 ? -22.369 14.903 9.075 1.00 90.44 99 PHE A CA 1
ATOM 752 C C . PHE A 1 99 ? -23.815 15.177 8.633 1.00 90.44 99 PHE A C 1
ATOM 754 O O . PHE A 1 99 ? -24.260 14.714 7.583 1.00 90.44 99 PHE A O 1
ATOM 761 N N . GLY A 1 100 ? -24.540 15.948 9.446 1.00 88.12 100 GLY A N 1
ATOM 762 C CA . GLY A 1 100 ? -25.954 16.269 9.237 1.00 88.12 100 GLY A CA 1
ATOM 763 C C . GLY A 1 100 ? -26.928 15.290 9.903 1.00 88.12 100 GLY A C 1
ATOM 764 O O . GLY A 1 100 ? -28.098 15.634 10.074 1.00 88.12 100 GLY A O 1
ATOM 765 N N . GLU A 1 101 ? -26.466 14.115 10.342 1.00 93.25 101 GLU A N 1
ATOM 766 C CA . GLU A 1 101 ? -27.256 13.221 11.192 1.00 93.25 101 GLU A CA 1
ATOM 767 C C . GLU A 1 101 ? -27.215 13.654 12.664 1.00 93.25 101 GLU A C 1
ATOM 769 O O . GLU A 1 101 ? -26.362 14.427 13.103 1.00 93.25 101 GLU A O 1
ATOM 774 N N . GLN A 1 102 ? -28.167 13.152 13.451 1.00 96.31 102 GLN A N 1
ATOM 775 C CA . GLN A 1 102 ? -28.158 13.344 14.898 1.00 96.31 102 GLN A CA 1
ATOM 776 C C . GLN A 1 102 ? -27.143 12.415 15.568 1.00 96.31 102 GLN A C 1
ATOM 778 O O . GLN A 1 102 ? -26.929 11.287 15.123 1.00 96.31 102 GLN A O 1
ATOM 783 N N . ASP A 1 103 ? -26.601 12.854 16.704 1.00 97.75 103 ASP A N 1
ATOM 784 C CA . ASP A 1 103 ? -25.792 12.002 17.572 1.00 97.75 103 ASP A CA 1
ATOM 785 C C . ASP A 1 103 ? -26.527 10.700 17.913 1.00 97.75 103 ASP A C 1
ATOM 787 O O . ASP A 1 103 ? -27.673 10.698 18.382 1.00 97.75 103 ASP A O 1
ATOM 791 N N . ALA A 1 104 ? -25.840 9.575 17.735 1.00 98.06 104 ALA A N 1
ATOM 792 C CA . ALA A 1 104 ? -26.409 8.275 18.032 1.00 98.06 104 ALA A CA 1
ATOM 793 C C . ALA A 1 104 ? -26.365 8.013 19.540 1.00 98.06 104 ALA A C 1
ATOM 795 O O . ALA A 1 104 ? -25.305 7.997 20.165 1.00 98.06 104 ALA A O 1
ATOM 796 N N . LYS A 1 105 ? -27.532 7.752 20.131 1.00 98.06 105 LYS A N 1
ATOM 797 C CA . LYS A 1 105 ? -27.659 7.330 21.531 1.00 98.06 105 LYS A CA 1
ATOM 798 C C . LYS A 1 105 ? -27.709 5.809 21.582 1.00 98.06 105 LYS A C 1
ATOM 800 O O . LYS A 1 105 ? -28.659 5.204 21.093 1.00 98.06 105 LYS A O 1
ATOM 805 N N . VAL A 1 106 ? -26.685 5.200 22.167 1.00 98.12 106 VAL A N 1
ATOM 806 C CA . VAL A 1 106 ? -26.513 3.750 22.248 1.00 98.12 106 VAL A CA 1
ATOM 807 C C . VAL A 1 106 ? -26.481 3.318 23.706 1.00 98.12 106 VAL A C 1
ATOM 809 O O . VAL A 1 106 ? -25.658 3.764 24.499 1.00 98.12 106 VAL A O 1
ATOM 812 N N . THR A 1 107 ? -27.363 2.396 24.058 1.00 97.75 107 THR A N 1
ATOM 813 C CA . THR A 1 107 ? -27.299 1.664 25.321 1.00 97.75 107 THR A CA 1
ATOM 814 C C . THR A 1 107 ? -26.440 0.414 25.152 1.00 97.75 107 THR A C 1
ATOM 816 O O . THR A 1 107 ? -26.745 -0.432 24.303 1.00 97.75 107 THR A O 1
ATOM 819 N N . ILE A 1 108 ? -25.396 0.291 25.972 1.00 97.75 108 ILE A N 1
ATOM 820 C CA . ILE A 1 108 ? -24.559 -0.902 26.106 1.00 97.75 108 ILE A CA 1
ATOM 821 C C . ILE A 1 108 ? -24.947 -1.629 27.391 1.00 97.75 108 ILE A C 1
ATOM 823 O O . ILE A 1 108 ? -24.838 -1.081 28.488 1.00 97.75 108 ILE A O 1
ATOM 827 N N . ASN A 1 109 ? -25.375 -2.879 27.256 1.00 96.62 109 ASN A N 1
ATOM 828 C CA . ASN A 1 109 ? -25.728 -3.741 28.375 1.00 96.62 109 ASN A CA 1
ATOM 829 C C . ASN A 1 109 ? -24.632 -4.780 28.589 1.00 96.62 109 ASN A C 1
ATOM 831 O O . ASN A 1 109 ? -24.267 -5.499 27.653 1.00 96.62 109 ASN A O 1
ATOM 835 N N . ILE A 1 110 ? -24.150 -4.891 29.826 1.00 97.19 110 ILE A N 1
ATOM 836 C CA . ILE A 1 110 ? -23.224 -5.949 30.224 1.00 97.19 110 ILE A CA 1
ATOM 837 C C . ILE A 1 110 ? -23.867 -6.935 31.179 1.00 97.19 110 ILE A C 1
ATOM 839 O O . ILE A 1 110 ? -24.676 -6.560 32.027 1.00 97.19 110 ILE A O 1
ATOM 843 N N . ILE A 1 111 ? -23.439 -8.189 31.075 1.00 98.25 111 ILE A N 1
ATOM 844 C CA . ILE A 1 111 ? -23.710 -9.245 32.046 1.00 98.25 111 ILE A CA 1
ATOM 845 C C . ILE A 1 111 ? -22.367 -9.769 32.545 1.00 98.25 111 ILE A C 1
ATOM 847 O O . ILE A 1 111 ? -21.556 -10.269 31.767 1.00 98.25 111 ILE A O 1
ATOM 851 N N . VAL A 1 112 ? -22.146 -9.664 33.853 1.00 98.50 112 VAL A N 1
ATOM 852 C CA . VAL A 1 112 ? -20.974 -10.195 34.554 1.00 98.50 112 VAL A CA 1
ATOM 853 C C . VAL A 1 112 ? -21.411 -11.417 35.346 1.00 98.50 112 VAL A C 1
ATOM 855 O O . VAL A 1 112 ? -22.380 -11.347 36.104 1.00 98.50 112 VAL A O 1
ATOM 858 N N . SER A 1 113 ? -20.729 -12.545 35.164 1.00 98.38 113 SER A N 1
ATOM 859 C CA . SER A 1 113 ? -21.126 -13.821 35.767 1.00 98.38 113 SER A CA 1
ATOM 860 C C . SER A 1 113 ? -19.949 -14.646 36.274 1.00 98.38 113 SER A C 1
ATOM 862 O O . SER A 1 113 ? -18.874 -14.664 35.673 1.00 98.38 113 SER A O 1
ATOM 864 N N . LYS A 1 114 ? -20.166 -15.359 37.381 1.00 98.00 114 LYS A N 1
ATOM 865 C CA . LYS A 1 114 ? -19.235 -16.344 37.936 1.00 98.00 114 LYS A CA 1
ATOM 866 C C . LYS A 1 114 ? -20.020 -17.403 38.707 1.00 98.00 114 LYS A C 1
ATOM 868 O O . LYS A 1 114 ? -20.875 -17.060 39.524 1.00 98.00 114 LYS A O 1
ATOM 873 N N . GLY A 1 115 ? -19.761 -18.679 38.420 1.00 95.88 115 GLY A N 1
ATOM 874 C CA . GLY A 1 115 ? -20.573 -19.773 38.956 1.00 95.88 115 GLY A CA 1
ATOM 875 C C . GLY A 1 115 ? -22.049 -19.588 38.588 1.00 95.88 115 GLY A C 1
ATOM 876 O O . GLY A 1 115 ? -22.374 -19.354 37.426 1.00 95.88 115 GLY A O 1
ATOM 877 N N . SER A 1 116 ? -22.936 -19.645 39.582 1.00 95.50 116 SER A N 1
ATOM 878 C CA . SER A 1 116 ? -24.375 -19.394 39.412 1.00 95.50 116 SER A CA 1
ATOM 879 C C . SER A 1 116 ? -24.786 -17.930 39.621 1.00 95.50 116 SER A C 1
ATOM 881 O O . SER A 1 116 ? -25.974 -17.617 39.566 1.00 95.50 116 SER A O 1
ATOM 883 N N . VAL A 1 117 ? -23.843 -17.029 39.915 1.00 98.12 117 VAL A N 1
ATOM 884 C CA . VAL A 1 117 ? -24.136 -15.617 40.190 1.00 98.12 117 VAL A CA 1
ATOM 885 C C . VAL A 1 117 ? -23.963 -14.789 38.923 1.00 98.12 117 VAL A C 1
ATOM 887 O O . VAL A 1 117 ? -22.931 -14.870 38.258 1.00 98.12 117 VAL A O 1
ATOM 890 N N . SER A 1 118 ? -24.944 -13.937 38.621 1.00 97.81 118 SER A N 1
ATOM 891 C CA . SER A 1 118 ? -24.849 -12.923 37.570 1.00 97.81 118 SER A CA 1
ATOM 892 C C . SER A 1 118 ? -25.353 -11.558 38.043 1.00 97.81 118 SER A C 1
ATOM 894 O O . SER A 1 118 ? -26.230 -11.449 38.909 1.00 97.81 118 SER A O 1
ATOM 896 N N . ARG A 1 119 ? -24.777 -10.494 37.483 1.00 98.50 119 ARG A N 1
ATOM 897 C CA . ARG A 1 119 ? -25.239 -9.107 37.618 1.00 98.50 119 ARG A CA 1
ATOM 898 C C . ARG A 1 119 ? -25.148 -8.413 36.269 1.00 98.50 119 ARG A C 1
ATOM 900 O O . ARG A 1 119 ? -24.294 -8.755 35.455 1.00 98.50 119 ARG A O 1
ATOM 907 N N . SER A 1 120 ? -26.017 -7.437 36.050 1.00 97.81 120 SER A N 1
ATOM 908 C CA . SER A 1 120 ? -26.016 -6.612 34.849 1.00 97.81 120 SER A CA 1
ATOM 909 C C . SER A 1 120 ? -25.789 -5.146 35.186 1.00 97.81 120 SER A C 1
ATOM 911 O O . SER A 1 120 ? -26.100 -4.692 36.288 1.00 97.81 120 SER A O 1
ATOM 913 N N . LYS A 1 121 ? -25.230 -4.412 34.229 1.00 97.31 121 LYS A N 1
ATOM 914 C CA . LYS A 1 121 ? -25.051 -2.962 34.302 1.00 97.31 121 LYS A CA 1
ATOM 915 C C . LYS A 1 121 ? -25.298 -2.378 32.921 1.00 97.31 121 LYS A C 1
ATOM 917 O O . LYS A 1 121 ? -24.918 -2.969 31.911 1.00 97.31 121 LYS A O 1
ATOM 922 N N . GLU A 1 122 ? -25.968 -1.240 32.910 1.00 97.44 122 GLU A N 1
ATOM 923 C CA . GLU A 1 122 ? -26.271 -0.484 31.706 1.00 97.44 122 GLU A CA 1
ATOM 924 C C . GLU A 1 122 ? -25.332 0.719 31.623 1.00 97.44 122 GLU A C 1
ATOM 926 O O . GLU A 1 122 ? -25.082 1.394 32.625 1.00 97.44 122 GLU A O 1
ATOM 931 N N . PHE A 1 123 ? -24.849 1.004 30.419 1.00 97.56 123 PHE A N 1
ATOM 932 C CA . PHE A 1 123 ? -24.140 2.230 30.103 1.00 97.56 123 PHE A CA 1
ATOM 933 C C . PHE A 1 123 ? -24.838 2.947 28.953 1.00 97.56 123 PHE A C 1
ATOM 935 O O . PHE A 1 123 ? -25.125 2.349 27.915 1.00 97.56 123 PHE A O 1
ATOM 942 N N . LYS A 1 124 ? -25.082 4.245 29.131 1.00 97.44 124 LYS A N 1
ATOM 943 C CA . LYS A 1 124 ? -25.624 5.117 28.089 1.00 97.44 124 LYS A CA 1
ATOM 944 C C . LYS A 1 124 ? -24.470 5.853 27.431 1.00 97.44 124 LYS A C 1
ATOM 946 O O . LYS A 1 124 ? -23.768 6.609 28.097 1.00 97.44 124 LYS A O 1
ATOM 951 N N . VAL A 1 125 ? -24.287 5.603 26.143 1.00 98.19 125 VAL A N 1
ATOM 952 C CA . VAL A 1 125 ? -23.199 6.142 25.334 1.00 98.19 125 VAL A CA 1
ATOM 953 C C . VAL A 1 125 ? -23.788 7.014 24.239 1.00 98.19 125 VAL A C 1
ATOM 955 O O . VAL A 1 125 ? -24.718 6.611 23.544 1.00 98.19 125 VAL A O 1
ATOM 958 N N . THR A 1 126 ? -23.227 8.199 24.065 1.00 98.38 126 THR A N 1
ATOM 959 C CA . THR A 1 126 ? -23.482 9.056 22.913 1.00 98.38 126 THR A CA 1
ATOM 960 C C . THR A 1 126 ? -22.314 8.920 21.945 1.00 98.38 126 THR A C 1
ATOM 962 O O . THR A 1 126 ? -21.161 9.104 22.331 1.00 98.38 126 THR A O 1
ATOM 965 N N . VAL A 1 127 ? -22.601 8.605 20.687 1.00 98.25 127 VAL A N 1
ATOM 966 C CA . VAL A 1 127 ? -21.625 8.621 19.596 1.00 98.25 127 VAL A CA 1
ATOM 967 C C . VAL A 1 127 ? -21.919 9.852 18.746 1.00 98.25 127 VAL A C 1
ATOM 969 O O . VAL A 1 127 ? -22.925 9.852 18.028 1.00 98.25 127 VAL A O 1
ATOM 972 N N . PRO A 1 128 ? -21.097 10.911 18.848 1.00 97.62 128 PRO A N 1
ATOM 973 C CA . PRO A 1 128 ? -21.340 12.134 18.106 1.00 97.62 128 PRO A CA 1
ATOM 974 C C . PRO A 1 128 ? -21.266 11.894 16.604 1.00 97.62 128 PRO A C 1
ATOM 976 O O . PRO A 1 128 ? -20.361 11.186 16.131 1.00 97.62 128 PRO A O 1
ATOM 979 N N . ALA A 1 129 ? -22.166 12.539 15.866 1.00 96.31 129 ALA A N 1
ATOM 980 C CA . ALA A 1 129 ? -22.033 12.647 14.422 1.00 96.31 129 ALA A CA 1
ATOM 981 C C . ALA A 1 129 ? -20.695 13.315 14.063 1.00 96.31 129 ALA A C 1
ATOM 983 O O . ALA A 1 129 ? -20.042 13.973 14.888 1.00 96.31 129 ALA A O 1
ATOM 984 N N . TRP A 1 130 ? -20.222 13.109 12.842 1.00 94.25 130 TRP A N 1
ATOM 985 C CA . TRP A 1 130 ? -19.062 13.851 12.371 1.00 94.25 130 TRP A CA 1
ATOM 986 C C . TRP A 1 130 ? -19.383 15.336 12.161 1.00 94.25 130 TRP A C 1
ATOM 988 O O . TRP A 1 130 ? -20.478 15.703 11.739 1.00 94.25 130 TRP A O 1
ATOM 998 N N . THR A 1 131 ? -18.396 16.198 12.412 1.00 93.81 131 THR A N 1
ATOM 999 C CA . THR A 1 131 ? -18.387 17.540 11.816 1.00 93.81 131 THR A CA 1
ATOM 1000 C C . THR A 1 131 ? -18.007 17.418 10.343 1.00 93.81 131 THR A C 1
ATOM 1002 O O . THR A 1 131 ? -17.324 16.463 9.963 1.00 93.81 131 THR A O 1
ATOM 1005 N N . GLN A 1 132 ? -18.407 18.380 9.511 1.00 92.25 132 GLN A N 1
ATOM 1006 C CA . GLN A 1 132 ? -18.068 18.349 8.087 1.00 92.25 132 GLN A CA 1
ATOM 1007 C C . GLN A 1 132 ? -16.543 18.339 7.880 1.00 92.25 132 GLN A C 1
ATOM 1009 O O . GLN A 1 132 ? -16.034 17.555 7.082 1.00 92.25 132 GLN A O 1
ATOM 1014 N N . GLU A 1 133 ? -15.803 19.133 8.660 1.00 93.62 133 GLU A N 1
ATOM 1015 C CA . GLU A 1 133 ? -14.337 19.155 8.659 1.00 93.62 133 GLU A CA 1
ATOM 1016 C C . GLU A 1 133 ? -13.749 17.809 9.093 1.00 93.62 133 GLU A C 1
ATOM 1018 O O . GLU A 1 133 ? -12.820 17.310 8.461 1.00 93.62 133 GLU A O 1
ATOM 1023 N N . GLY A 1 134 ? -14.311 17.193 10.138 1.00 93.06 134 GLY A N 1
ATOM 1024 C CA . GLY A 1 134 ? -13.835 15.917 10.665 1.00 93.06 134 GLY A CA 1
ATOM 1025 C C . GLY A 1 134 ? -14.025 14.760 9.682 1.00 93.06 134 GLY A C 1
ATOM 1026 O O . GLY A 1 134 ? -13.157 13.893 9.593 1.00 93.06 134 GLY A O 1
ATOM 1027 N N . GLU A 1 135 ? -15.113 14.752 8.903 1.00 93.12 135 GLU A N 1
ATOM 1028 C CA . GLU A 1 135 ? -15.285 13.767 7.825 1.00 93.12 135 GLU A CA 1
ATOM 1029 C C . GLU A 1 135 ? -14.237 13.929 6.735 1.00 93.12 135 GLU A C 1
ATOM 1031 O O . GLU A 1 135 ? -13.645 12.943 6.298 1.00 93.12 135 GLU A O 1
ATOM 1036 N N . VAL A 1 136 ? -13.998 15.169 6.301 1.00 95.06 136 VAL A N 1
ATOM 1037 C CA . VAL A 1 136 ? -13.025 15.467 5.247 1.00 95.06 136 VAL A CA 1
ATOM 1038 C C . VAL A 1 136 ? -11.606 15.128 5.710 1.00 95.06 136 VAL A C 1
ATOM 1040 O O . VAL A 1 136 ? -10.837 14.548 4.944 1.00 95.06 136 VAL A O 1
ATOM 1043 N N . GLU A 1 137 ? -11.255 15.421 6.963 1.00 94.06 137 GLU A N 1
ATOM 1044 C CA . GLU A 1 137 ? -9.965 15.045 7.549 1.00 94.06 137 GLU A CA 1
ATOM 1045 C C . GLU A 1 137 ? -9.810 13.521 7.660 1.00 94.06 137 GLU A C 1
ATOM 1047 O O . GLU A 1 137 ? -8.784 12.964 7.258 1.00 94.06 137 GLU A O 1
ATOM 1052 N N . SER A 1 138 ? -10.841 12.822 8.146 1.00 92.75 138 SER A N 1
ATOM 1053 C CA . SER A 1 138 ? -10.844 11.358 8.223 1.00 92.75 138 SER A CA 1
ATOM 1054 C C . SER A 1 138 ? -10.678 10.723 6.838 1.00 92.75 138 SER A C 1
ATOM 1056 O O . SER A 1 138 ? -9.838 9.840 6.649 1.00 92.75 138 SER A O 1
ATOM 1058 N N . ALA A 1 139 ? -11.401 11.234 5.840 1.00 95.44 139 ALA A N 1
ATOM 1059 C CA . ALA A 1 139 ? -11.282 10.819 4.451 1.00 95.44 139 ALA A CA 1
ATOM 1060 C C . ALA A 1 139 ? -9.880 11.073 3.879 1.00 95.44 139 ALA A C 1
ATOM 1062 O O . ALA A 1 139 ? -9.302 10.179 3.263 1.00 95.44 139 ALA A O 1
ATOM 1063 N N . ALA A 1 140 ? -9.293 12.248 4.124 1.00 96.88 140 ALA A N 1
ATOM 1064 C CA . ALA A 1 140 ? -7.932 12.566 3.694 1.00 96.88 140 ALA A CA 1
ATOM 1065 C C . ALA A 1 140 ? -6.895 11.621 4.328 1.00 96.88 140 ALA A C 1
ATOM 1067 O O . ALA A 1 140 ? -5.924 11.234 3.677 1.00 96.88 140 ALA A O 1
ATOM 1068 N N . ASN A 1 141 ? -7.105 11.200 5.577 1.00 95.69 141 ASN A N 1
ATOM 1069 C CA . ASN A 1 141 ? -6.253 10.220 6.251 1.00 95.69 141 ASN A CA 1
ATOM 1070 C C . ASN A 1 141 ? -6.438 8.789 5.731 1.00 95.69 141 ASN A C 1
ATOM 1072 O O . ASN A 1 141 ? -5.484 8.012 5.760 1.00 95.69 141 ASN A O 1
ATOM 1076 N N . ALA A 1 142 ? -7.618 8.453 5.209 1.00 96.38 142 ALA A N 1
ATOM 1077 C CA . ALA A 1 142 ? -7.867 7.175 4.548 1.00 96.38 142 ALA A CA 1
ATOM 1078 C C . ALA A 1 142 ? -7.194 7.071 3.164 1.00 96.38 142 ALA A C 1
ATOM 1080 O O . ALA A 1 142 ? -6.929 5.960 2.695 1.00 96.38 142 ALA A O 1
ATOM 1081 N N . ILE A 1 143 ? -6.853 8.202 2.529 1.00 98.00 143 ILE A N 1
ATOM 1082 C CA . ILE A 1 143 ? -6.019 8.222 1.322 1.00 98.00 143 ILE A CA 1
ATOM 1083 C C . ILE A 1 143 ? -4.590 7.800 1.688 1.00 98.00 143 ILE A C 1
ATOM 1085 O O . ILE A 1 143 ? -3.789 8.568 2.226 1.00 98.00 143 ILE A O 1
ATOM 1089 N N . THR A 1 144 ? -4.274 6.545 1.385 1.00 98.00 144 THR A N 1
ATOM 1090 C CA . THR A 1 144 ? -2.999 5.890 1.697 1.00 98.00 144 THR A CA 1
ATOM 1091 C C . THR A 1 144 ? -2.470 5.140 0.479 1.00 98.00 144 THR A C 1
ATOM 1093 O O . THR A 1 144 ? -3.205 4.891 -0.476 1.00 98.00 144 THR A O 1
ATOM 1096 N N . TRP A 1 145 ? -1.199 4.726 0.523 1.00 97.88 145 TRP A N 1
ATOM 1097 C CA . TRP A 1 145 ? -0.636 3.821 -0.484 1.00 97.88 145 TRP A CA 1
ATOM 1098 C C . TRP A 1 145 ? -1.475 2.545 -0.642 1.00 97.88 145 TRP A C 1
ATOM 1100 O O . TRP A 1 145 ? -1.782 2.158 -1.764 1.00 97.88 145 TRP A O 1
ATOM 1110 N N . GLU A 1 146 ? -1.920 1.941 0.464 1.00 97.75 146 GLU A N 1
ATOM 1111 C CA . GLU A 1 146 ? -2.755 0.731 0.439 1.00 97.75 146 GLU A CA 1
ATOM 1112 C C . GLU A 1 146 ? -4.061 0.918 -0.338 1.00 97.75 146 GLU A C 1
ATOM 1114 O O . GLU A 1 146 ? -4.501 -0.005 -1.019 1.00 97.75 146 GLU A O 1
ATOM 1119 N N . LEU A 1 147 ? -4.651 2.115 -0.285 1.00 97.75 147 LEU A N 1
ATOM 1120 C CA . LEU A 1 147 ? -5.861 2.430 -1.040 1.00 97.75 147 LEU A CA 1
ATOM 1121 C C . LEU A 1 147 ? -5.597 2.486 -2.552 1.00 97.75 147 LEU A C 1
ATOM 1123 O O . LEU A 1 147 ? -6.425 2.021 -3.331 1.00 97.75 147 LEU A O 1
ATOM 1127 N N . ILE A 1 148 ? -4.462 3.063 -2.966 1.00 98.25 148 ILE A N 1
ATOM 1128 C CA . ILE A 1 148 ? -4.209 3.401 -4.376 1.00 98.25 148 ILE A CA 1
ATOM 1129 C C . ILE A 1 148 ? -3.328 2.394 -5.126 1.00 98.25 148 ILE A C 1
ATOM 1131 O O . ILE A 1 148 ? -3.278 2.413 -6.355 1.00 98.25 148 ILE A O 1
ATOM 1135 N N . ARG A 1 149 ? -2.615 1.505 -4.422 1.00 97.69 149 ARG A N 1
ATOM 1136 C CA . ARG A 1 149 ? -1.553 0.664 -5.007 1.00 97.69 149 ARG A CA 1
ATOM 1137 C C . ARG A 1 149 ? -2.016 -0.374 -6.024 1.00 97.69 149 ARG A C 1
ATOM 1139 O O . ARG A 1 149 ? -1.186 -0.870 -6.789 1.00 97.69 149 ARG A O 1
ATOM 1146 N N . ASN A 1 150 ? -3.306 -0.711 -6.053 1.00 97.19 150 ASN A N 1
ATOM 1147 C CA . ASN A 1 150 ? -3.855 -1.744 -6.933 1.00 97.19 150 ASN A CA 1
ATOM 1148 C C . ASN A 1 150 ? -3.073 -3.073 -6.795 1.00 97.19 150 ASN A C 1
ATOM 1150 O O . ASN A 1 150 ? -2.951 -3.611 -5.694 1.00 97.19 150 ASN A O 1
ATOM 1154 N N . LYS A 1 151 ? -2.503 -3.591 -7.892 1.00 96.50 151 LYS A N 1
ATOM 1155 C CA . LYS A 1 151 ? -1.703 -4.827 -7.922 1.00 96.50 151 LYS A CA 1
ATOM 1156 C C . LYS A 1 151 ? -0.264 -4.641 -7.431 1.00 96.50 151 LYS A C 1
ATOM 1158 O O . LYS A 1 151 ? 0.429 -5.633 -7.226 1.00 96.50 151 LYS A O 1
ATOM 1163 N N . ASN A 1 152 ? 0.201 -3.404 -7.255 1.00 97.88 152 ASN A N 1
ATOM 1164 C CA . ASN A 1 152 ? 1.555 -3.139 -6.781 1.00 97.88 152 ASN A CA 1
ATOM 1165 C C . ASN A 1 152 ? 1.666 -3.495 -5.288 1.00 97.88 152 ASN A C 1
ATOM 1167 O O . ASN A 1 152 ? 0.747 -3.252 -4.500 1.00 97.88 152 ASN A O 1
ATOM 1171 N N . THR A 1 153 ? 2.801 -4.071 -4.896 1.00 95.19 153 THR A N 1
ATOM 1172 C CA . THR A 1 153 ? 3.068 -4.507 -3.513 1.00 95.19 153 THR A CA 1
ATOM 1173 C C . THR A 1 153 ? 4.065 -3.613 -2.782 1.00 95.19 153 THR A C 1
ATOM 1175 O O . THR A 1 153 ? 4.116 -3.638 -1.560 1.00 95.19 153 THR A O 1
ATOM 1178 N N . ASP A 1 154 ? 4.857 -2.826 -3.511 1.00 97.38 154 ASP A N 1
ATOM 1179 C CA . ASP A 1 154 ? 5.903 -1.958 -2.966 1.00 97.38 154 ASP A CA 1
ATOM 1180 C C . ASP A 1 154 ? 5.866 -0.609 -3.694 1.00 97.38 154 ASP A C 1
ATOM 1182 O O . ASP A 1 154 ? 5.928 -0.556 -4.925 1.00 97.38 154 ASP A O 1
ATOM 1186 N N . ILE A 1 155 ? 5.765 0.480 -2.928 1.00 98.06 155 ILE A N 1
ATOM 1187 C CA . ILE A 1 155 ? 5.751 1.859 -3.438 1.00 98.06 155 ILE A CA 1
ATOM 1188 C C . ILE A 1 155 ? 7.045 2.217 -4.182 1.00 98.06 155 ILE A C 1
ATOM 1190 O O . ILE A 1 155 ? 7.051 3.113 -5.023 1.00 98.06 155 ILE A O 1
ATOM 1194 N N . ASN A 1 156 ? 8.134 1.488 -3.914 1.00 98.12 156 ASN A N 1
ATOM 1195 C CA . ASN A 1 156 ? 9.419 1.657 -4.579 1.00 98.12 156 ASN A CA 1
ATOM 1196 C C . ASN A 1 156 ? 9.581 0.785 -5.836 1.00 98.12 156 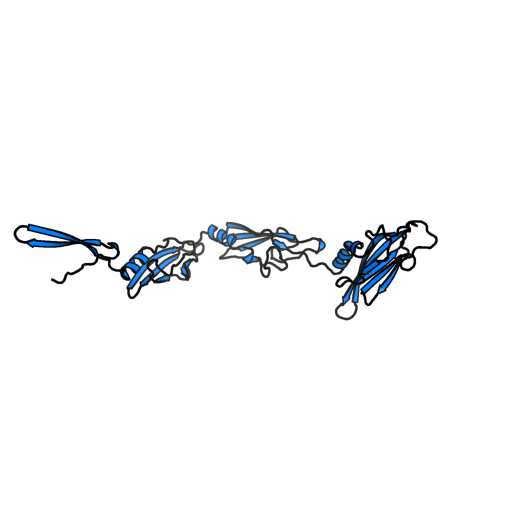ASN A C 1
ATOM 1198 O O . ASN A 1 156 ? 10.654 0.790 -6.437 1.00 98.12 156 ASN A O 1
ATOM 1202 N N . LYS A 1 157 ? 8.571 -0.011 -6.209 1.00 97.88 157 LYS A N 1
ATOM 1203 C CA . LYS A 1 157 ? 8.641 -0.957 -7.335 1.00 97.88 157 LYS A CA 1
ATOM 1204 C C . LYS A 1 157 ? 7.358 -0.944 -8.162 1.00 97.88 157 LYS A C 1
ATOM 1206 O O . LYS A 1 157 ? 6.796 -1.993 -8.481 1.00 97.88 157 LYS A O 1
ATOM 1211 N N . VAL A 1 158 ? 6.874 0.251 -8.491 1.00 98.56 158 VAL A N 1
ATOM 1212 C CA . VAL A 1 158 ? 5.639 0.410 -9.260 1.00 98.56 158 VAL A CA 1
ATOM 1213 C C . VAL A 1 158 ? 5.897 0.082 -10.722 1.00 98.56 158 VAL A C 1
ATOM 1215 O O . VAL A 1 158 ? 6.778 0.654 -11.361 1.00 98.56 158 VAL A O 1
ATOM 1218 N N . THR A 1 159 ? 5.119 -0.858 -11.249 1.00 98.06 159 THR A N 1
ATOM 1219 C CA . THR A 1 159 ? 5.211 -1.312 -12.648 1.00 98.06 159 THR A CA 1
ATOM 1220 C C . THR A 1 159 ? 3.852 -1.420 -13.332 1.00 98.06 159 THR A C 1
ATOM 1222 O O . THR A 1 159 ? 3.801 -1.654 -14.535 1.00 98.06 159 THR A O 1
ATOM 1225 N N . SER A 1 160 ? 2.759 -1.264 -12.582 1.00 98.38 160 SER A N 1
ATOM 1226 C CA . SER A 1 160 ? 1.377 -1.347 -13.062 1.00 98.38 160 SER A CA 1
ATOM 1227 C C . SER A 1 160 ? 0.566 -0.143 -12.591 1.00 98.38 160 SER A C 1
ATOM 1229 O O . SER A 1 160 ? 0.913 0.472 -11.581 1.00 98.38 160 SER A O 1
ATOM 1231 N N . ASP A 1 161 ? -0.545 0.126 -13.273 1.00 98.75 161 ASP A N 1
ATOM 1232 C CA . ASP A 1 161 ? -1.469 1.221 -12.962 1.00 98.75 161 ASP A CA 1
ATOM 1233 C C . ASP A 1 161 ? -1.913 1.252 -11.493 1.00 98.75 161 ASP A C 1
ATOM 1235 O O . ASP A 1 161 ? -2.181 0.216 -10.867 1.00 98.75 161 ASP A O 1
ATOM 1239 N N . LEU A 1 162 ? -2.041 2.471 -10.974 1.00 98.62 162 LEU A N 1
ATOM 1240 C CA . LEU A 1 162 ? -2.643 2.776 -9.683 1.00 98.62 162 LEU A CA 1
ATOM 1241 C C . LEU A 1 162 ? -4.162 2.916 -9.824 1.00 98.62 162 LEU A C 1
ATOM 1243 O O . LEU A 1 162 ? -4.685 3.219 -10.894 1.00 98.62 162 LEU A O 1
ATOM 1247 N N . VAL A 1 163 ? -4.878 2.742 -8.718 1.00 98.19 163 VAL A N 1
ATOM 1248 C CA . VAL A 1 163 ? -6.302 3.078 -8.623 1.00 98.19 163 VAL A CA 1
ATOM 1249 C C . VAL A 1 163 ? -6.416 4.424 -7.926 1.00 98.19 163 VAL A C 1
ATOM 1251 O O . VAL A 1 163 ? -6.105 4.542 -6.745 1.00 98.19 163 VAL A O 1
ATOM 1254 N N . LEU A 1 164 ? -6.865 5.445 -8.652 1.00 98.31 164 LEU A N 1
ATOM 1255 C CA . LEU A 1 164 ? -7.099 6.781 -8.108 1.00 98.31 164 LEU A CA 1
ATOM 1256 C C . LEU A 1 164 ? -8.615 7.010 -7.974 1.00 98.31 164 LEU A C 1
ATOM 1258 O O . LEU A 1 164 ? -9.270 7.346 -8.962 1.00 98.31 164 LEU A O 1
ATOM 1262 N N . PRO A 1 165 ? -9.216 6.772 -6.790 1.00 98.06 165 PRO A N 1
ATOM 1263 C CA . PRO A 1 165 ? -10.659 6.908 -6.608 1.00 98.06 165 PRO A CA 1
ATOM 1264 C C . PRO A 1 165 ? -11.096 8.366 -6.761 1.00 98.06 165 PRO A C 1
ATOM 1266 O O . PRO A 1 165 ? -10.420 9.270 -6.279 1.00 98.06 165 PRO A O 1
ATOM 1269 N N . THR A 1 166 ? -12.253 8.599 -7.378 1.00 98.00 166 THR A N 1
ATOM 1270 C CA . THR A 1 166 ? -12.837 9.943 -7.553 1.00 98.00 166 THR A CA 1
ATOM 1271 C C . THR A 1 166 ? -13.799 10.333 -6.431 1.00 98.00 166 THR A C 1
ATOM 1273 O O . THR A 1 166 ? -14.334 11.437 -6.430 1.00 98.00 166 THR A O 1
ATOM 1276 N N . THR A 1 167 ? -14.049 9.433 -5.478 1.00 96.88 167 THR A N 1
ATOM 1277 C CA . THR A 1 167 ? -14.924 9.647 -4.317 1.00 96.88 167 THR A CA 1
ATOM 1278 C C . THR A 1 167 ? -14.444 8.821 -3.129 1.00 96.88 167 THR A C 1
ATOM 1280 O O . THR A 1 167 ? -13.908 7.728 -3.320 1.00 96.88 167 THR A O 1
ATOM 1283 N N . ILE A 1 168 ? -14.696 9.290 -1.908 1.00 95.06 168 ILE A N 1
ATOM 1284 C CA . ILE A 1 168 ? -14.461 8.525 -0.676 1.00 95.06 168 ILE A CA 1
ATOM 1285 C C . ILE A 1 168 ? -15.500 8.887 0.386 1.00 95.06 168 ILE A C 1
ATOM 1287 O O . ILE A 1 168 ? -15.851 10.048 0.537 1.00 95.06 168 ILE A O 1
ATOM 1291 N N . GLY A 1 169 ? -16.004 7.906 1.135 1.00 87.56 169 GLY A N 1
ATOM 1292 C CA . GLY A 1 169 ? -17.061 8.167 2.118 1.00 87.56 169 GLY A CA 1
ATOM 1293 C C . GLY A 1 169 ? -18.318 8.800 1.496 1.00 87.56 169 GLY A C 1
ATOM 1294 O O . GLY A 1 169 ? -18.589 8.629 0.307 1.00 87.56 169 GLY A O 1
ATOM 1295 N N . ASN A 1 170 ? -19.090 9.524 2.309 1.00 84.06 170 ASN A N 1
ATOM 1296 C CA . ASN A 1 170 ? -20.333 10.156 1.868 1.00 84.06 170 ASN A CA 1
ATOM 1297 C C . ASN A 1 170 ? -20.087 11.558 1.302 1.00 84.06 170 ASN A C 1
ATOM 1299 O O . ASN A 1 170 ? -19.713 12.474 2.037 1.00 84.06 170 ASN A O 1
ATOM 1303 N N . GLU A 1 171 ? -20.384 11.722 0.011 1.00 87.88 171 GLU A N 1
ATOM 1304 C CA . GLU A 1 171 ? -20.413 13.015 -0.694 1.00 87.88 171 GLU A CA 1
ATOM 1305 C C . GLU A 1 171 ? -19.078 13.783 -0.705 1.00 87.88 171 GLU A C 1
ATOM 1307 O O . GLU A 1 171 ? -19.063 14.997 -0.895 1.00 87.88 171 GLU A O 1
ATOM 1312 N N . ILE A 1 172 ? -17.943 13.096 -0.523 1.00 95.94 172 ILE A N 1
ATOM 1313 C CA . ILE A 1 172 ? -16.617 13.700 -0.700 1.00 95.94 172 ILE A CA 1
ATOM 1314 C C . ILE A 1 172 ? -16.087 13.290 -2.073 1.00 95.94 172 ILE A C 1
ATOM 1316 O O . ILE A 1 172 ? -15.778 12.118 -2.314 1.00 95.94 172 ILE A O 1
ATOM 1320 N N . SER A 1 173 ? -15.980 14.259 -2.980 1.00 97.88 173 SER A N 1
ATOM 1321 C CA . SER A 1 173 ? -15.343 14.069 -4.285 1.00 97.88 173 SER A CA 1
ATOM 1322 C C . SER A 1 173 ? -13.832 14.217 -4.170 1.00 97.88 173 SER A C 1
ATOM 1324 O O . SER A 1 173 ? -13.350 15.033 -3.388 1.00 97.88 173 SER A O 1
ATOM 1326 N N . ILE A 1 174 ? -13.092 13.476 -4.987 1.00 98.62 174 ILE 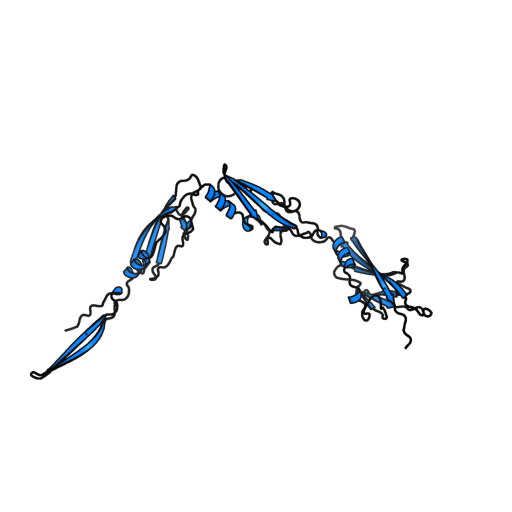A N 1
ATOM 1327 C CA . ILE A 1 174 ? -11.638 13.548 -5.082 1.00 98.62 174 ILE A CA 1
ATOM 1328 C C . ILE A 1 174 ? -11.258 13.902 -6.516 1.00 98.62 174 ILE A C 1
ATOM 1330 O O . ILE A 1 174 ? -11.701 13.259 -7.467 1.00 98.62 174 ILE A O 1
ATOM 1334 N N . THR A 1 175 ? -10.382 14.888 -6.659 1.00 98.50 175 THR A N 1
ATOM 1335 C CA . THR A 1 175 ? -9.642 15.152 -7.897 1.00 98.50 175 THR A CA 1
ATOM 1336 C C . THR A 1 175 ? -8.161 14.898 -7.662 1.00 98.50 175 THR A C 1
ATOM 1338 O O . THR A 1 175 ? -7.668 15.091 -6.553 1.00 98.50 175 THR A O 1
ATOM 1341 N N . TRP A 1 176 ? -7.449 14.429 -8.682 1.00 98.69 176 TRP A N 1
ATOM 1342 C CA . TRP A 1 176 ? -6.043 14.059 -8.558 1.00 98.69 176 TRP A CA 1
ATOM 1343 C C . TRP A 1 176 ? -5.164 14.940 -9.429 1.00 98.69 176 TRP A C 1
ATOM 1345 O O . TRP A 1 176 ? -5.531 15.333 -10.531 1.00 98.69 176 TRP A O 1
ATOM 1355 N N . THR A 1 177 ? -3.969 15.217 -8.928 1.00 98.44 177 THR A N 1
ATOM 1356 C CA . THR A 1 177 ? -2.872 15.810 -9.693 1.00 98.44 177 THR A CA 1
ATOM 1357 C C . THR A 1 177 ? -1.611 14.986 -9.474 1.00 98.44 177 THR A C 1
ATOM 1359 O O . THR A 1 177 ? -1.478 14.280 -8.475 1.00 98.44 177 THR A O 1
ATOM 1362 N N . THR A 1 178 ? -0.690 15.059 -10.425 1.00 98.44 178 THR A N 1
ATOM 1363 C CA . THR A 1 178 ? 0.558 14.290 -10.465 1.00 98.44 178 THR A CA 1
ATOM 1364 C C . THR A 1 178 ? 1.725 15.253 -10.628 1.00 98.44 178 THR A C 1
ATOM 1366 O O . THR A 1 178 ? 1.612 16.244 -11.352 1.00 98.44 178 THR A O 1
ATOM 1369 N N . SER A 1 179 ? 2.855 14.972 -9.982 1.00 98.50 179 SER A N 1
ATOM 1370 C CA . SER A 1 179 ? 4.084 15.746 -10.188 1.00 98.50 179 SER A CA 1
ATOM 1371 C C . SER A 1 179 ? 4.730 15.479 -11.551 1.00 98.50 179 SER A C 1
ATOM 1373 O O . SER A 1 179 ? 5.587 16.251 -11.974 1.00 98.50 179 SER A O 1
ATOM 1375 N N . ASN A 1 180 ? 4.364 14.377 -12.217 1.00 97.62 180 ASN A N 1
ATOM 1376 C CA . ASN A 1 180 ? 4.901 13.995 -13.517 1.00 97.62 180 ASN A CA 1
ATOM 1377 C C . ASN A 1 180 ? 3.873 13.191 -14.335 1.00 97.62 180 ASN A C 1
ATOM 1379 O O . ASN A 1 180 ? 3.795 11.963 -14.236 1.00 97.62 180 ASN A O 1
ATOM 1383 N N . SER A 1 181 ? 3.118 13.886 -15.188 1.00 97.19 181 SER A N 1
ATOM 1384 C CA . SER A 1 181 ? 2.090 13.285 -16.044 1.00 97.19 181 SER A CA 1
ATOM 1385 C C . SER A 1 181 ? 2.635 12.406 -17.169 1.00 97.19 181 SER A C 1
ATOM 1387 O O . SER A 1 181 ? 1.855 11.673 -17.773 1.00 97.19 181 SER A O 1
ATOM 1389 N N . THR A 1 182 ? 3.946 12.433 -17.447 1.00 96.81 182 THR A N 1
ATOM 1390 C CA . THR A 1 182 ? 4.534 11.541 -18.459 1.00 96.81 182 THR A CA 1
ATOM 1391 C C . THR A 1 182 ? 4.696 10.119 -17.940 1.00 96.81 182 THR A C 1
ATOM 1393 O O . THR A 1 182 ? 4.611 9.187 -18.731 1.00 96.81 182 THR A O 1
ATOM 1396 N N . CYS A 1 183 ? 4.898 9.950 -16.627 1.00 97.56 183 CYS A N 1
ATOM 1397 C CA . CYS A 1 183 ? 5.085 8.646 -15.987 1.00 97.56 183 CYS A CA 1
ATOM 1398 C C . CYS A 1 183 ? 3.832 8.161 -15.247 1.00 97.56 183 CYS A C 1
ATOM 1400 O O . CYS A 1 183 ? 3.601 6.959 -15.151 1.00 97.56 183 CYS A O 1
ATOM 1402 N N . LEU A 1 184 ? 3.015 9.076 -14.721 1.00 98.56 184 LEU A N 1
ATOM 1403 C CA . LEU A 1 184 ? 1.781 8.749 -14.012 1.00 98.56 184 LEU A CA 1
ATOM 1404 C C . LEU A 1 184 ? 0.715 9.797 -14.294 1.00 98.56 184 LEU A C 1
ATOM 1406 O O . LEU A 1 184 ? 0.868 10.943 -13.881 1.00 98.56 184 LEU A O 1
ATOM 1410 N N . SER A 1 185 ? -0.372 9.401 -14.949 1.00 98.25 185 SER A N 1
ATOM 1411 C CA . SER A 1 185 ? -1.518 10.288 -15.190 1.00 98.25 185 SER A CA 1
ATOM 1412 C C . SER A 1 185 ? -2.346 10.545 -13.922 1.00 98.25 185 SER A C 1
ATOM 1414 O O . SER A 1 185 ? -2.291 9.792 -12.950 1.00 98.25 185 SER A O 1
ATOM 1416 N N . ASP A 1 186 ? -3.197 11.570 -13.970 1.00 97.19 186 ASP A N 1
ATOM 1417 C CA . ASP A 1 186 ? -4.219 11.882 -12.956 1.00 97.19 186 ASP A CA 1
ATOM 1418 C C . ASP A 1 186 ? -5.335 10.824 -12.838 1.00 97.19 186 ASP A C 1
ATOM 1420 O O . ASP A 1 186 ? -6.131 10.859 -11.903 1.00 97.19 186 ASP A O 1
ATOM 1424 N N . LYS A 1 187 ? -5.372 9.849 -13.754 1.00 97.50 187 LYS A N 1
ATOM 1425 C CA . LYS A 1 187 ? -6.264 8.679 -13.715 1.00 97.50 187 LYS A CA 1
ATOM 1426 C C . LYS A 1 187 ? -5.588 7.417 -13.181 1.00 97.50 187 LYS A C 1
ATOM 1428 O O . LYS A 1 187 ? -6.223 6.370 -13.124 1.00 97.50 187 LYS A O 1
ATOM 1433 N N . GLY A 1 188 ? -4.309 7.498 -12.815 1.00 98.00 188 GLY A N 1
ATOM 1434 C CA . GLY A 1 188 ? -3.554 6.372 -12.268 1.00 98.00 188 GLY A CA 1
ATOM 1435 C C . GLY A 1 188 ? -2.872 5.489 -13.312 1.00 98.00 188 GLY A C 1
ATOM 1436 O O . GLY A 1 188 ? -2.224 4.518 -12.933 1.00 98.00 188 GLY A O 1
ATOM 1437 N N . VAL A 1 189 ? -2.966 5.822 -14.603 1.00 98.56 189 VAL A N 1
ATOM 1438 C CA . VAL A 1 189 ? -2.259 5.091 -15.670 1.00 98.56 189 VAL A CA 1
ATOM 1439 C C . VAL A 1 189 ? -0.758 5.337 -15.554 1.00 98.56 189 VAL A C 1
ATOM 1441 O O . VAL A 1 189 ? -0.337 6.499 -15.544 1.00 98.56 189 VAL A O 1
ATOM 1444 N N . VAL A 1 190 ? 0.017 4.256 -15.468 1.00 98.62 190 VAL A N 1
ATOM 1445 C CA . VAL A 1 190 ? 1.473 4.260 -15.313 1.00 98.62 190 VAL A CA 1
ATOM 1446 C C . VAL A 1 190 ? 2.146 4.025 -16.662 1.00 98.62 190 VAL A C 1
ATOM 1448 O O . VAL A 1 190 ? 1.963 2.993 -17.304 1.00 98.62 190 VAL A O 1
ATOM 1451 N N . THR A 1 191 ? 3.019 4.953 -17.042 1.00 98.44 191 THR A N 1
ATOM 1452 C CA . THR A 1 191 ? 3.930 4.823 -18.180 1.00 98.44 191 THR A CA 1
ATOM 1453 C C . THR A 1 191 ? 5.348 4.675 -17.643 1.00 98.44 191 THR A C 1
ATOM 1455 O O . THR A 1 191 ? 5.908 5.594 -17.046 1.00 98.44 191 THR A O 1
ATOM 1458 N N . ARG A 1 192 ? 5.943 3.497 -17.832 1.00 98.50 192 ARG A N 1
ATOM 1459 C CA . ARG A 1 192 ? 7.305 3.216 -17.359 1.00 98.50 192 ARG A CA 1
ATOM 1460 C C . ARG A 1 192 ? 8.341 3.954 -18.227 1.00 98.50 192 ARG A C 1
ATOM 1462 O O . ARG A 1 192 ? 8.254 3.808 -19.450 1.00 98.50 192 ARG A O 1
ATOM 1469 N N . PRO A 1 193 ? 9.320 4.671 -17.634 1.00 98.31 193 PRO A N 1
ATOM 1470 C CA . PRO A 1 193 ? 10.419 5.307 -18.371 1.00 98.31 193 PRO A CA 1
ATOM 1471 C C . PRO A 1 193 ? 11.240 4.312 -19.194 1.00 98.31 193 PRO A C 1
ATOM 1473 O O . PRO A 1 193 ? 11.267 3.121 -18.873 1.00 98.31 193 PRO A O 1
ATOM 1476 N N . ALA A 1 194 ? 11.962 4.788 -20.210 1.00 97.44 194 ALA A N 1
ATOM 1477 C CA . ALA A 1 194 ? 12.889 3.938 -20.949 1.00 97.44 194 ALA A CA 1
ATOM 1478 C C . ALA A 1 194 ? 14.039 3.455 -20.047 1.00 97.44 194 ALA A C 1
ATOM 1480 O O . ALA A 1 194 ? 14.395 4.089 -19.051 1.00 97.44 194 ALA A O 1
ATOM 1481 N N . TYR A 1 195 ? 14.658 2.329 -20.405 1.00 97.12 195 TYR A N 1
ATOM 1482 C CA . TYR A 1 195 ? 15.713 1.706 -19.602 1.00 97.12 195 TYR A CA 1
ATOM 1483 C C . TYR A 1 195 ? 16.900 2.647 -19.299 1.00 97.12 195 TYR A C 1
ATOM 1485 O O . TYR A 1 195 ? 17.458 2.606 -18.191 1.00 97.12 195 TYR A O 1
ATOM 1493 N N . LYS A 1 196 ? 17.280 3.506 -20.255 1.00 95.38 196 LYS A N 1
ATOM 1494 C CA . LYS A 1 196 ? 18.384 4.473 -20.105 1.00 95.38 196 LYS A CA 1
ATOM 1495 C C . LYS A 1 196 ? 18.025 5.706 -19.277 1.00 95.38 196 LYS A C 1
ATOM 1497 O O . LYS A 1 196 ? 18.932 6.295 -18.695 1.00 95.38 196 LYS A O 1
ATOM 1502 N N . ASP A 1 197 ? 16.742 6.045 -19.166 1.00 96.12 197 ASP A N 1
ATOM 1503 C CA . ASP A 1 197 ? 16.284 7.211 -18.397 1.00 96.12 197 ASP A CA 1
ATOM 1504 C C . ASP A 1 197 ? 16.311 6.954 -16.884 1.00 96.12 197 ASP A C 1
ATOM 1506 O O . ASP A 1 197 ? 16.334 7.888 -16.084 1.00 96.12 197 ASP A O 1
ATOM 1510 N N . GLY A 1 198 ? 16.357 5.681 -16.479 1.00 97.25 198 GLY A N 1
ATOM 1511 C CA . GLY A 1 198 ? 16.304 5.305 -15.072 1.00 97.25 198 GLY A CA 1
ATOM 1512 C C . GLY A 1 198 ? 14.884 5.337 -14.503 1.00 97.25 198 GLY A C 1
ATOM 1513 O O . GLY A 1 198 ? 13.909 5.616 -15.198 1.00 97.25 198 GLY A O 1
ATOM 1514 N N . ASP A 1 199 ? 14.758 4.986 -13.225 1.00 98.38 199 ASP A N 1
ATOM 1515 C CA . ASP A 1 199 ? 13.466 5.013 -12.536 1.00 98.38 199 ASP A CA 1
ATOM 1516 C C . ASP A 1 199 ? 12.974 6.456 -12.355 1.00 98.38 199 ASP A C 1
ATOM 1518 O O . ASP A 1 199 ? 13.767 7.369 -12.120 1.00 98.38 199 ASP A O 1
ATOM 1522 N N . SER A 1 200 ? 11.654 6.655 -12.372 1.00 98.19 200 SER A N 1
ATOM 1523 C CA . SER A 1 200 ? 11.041 7.955 -12.085 1.00 98.19 200 SER A CA 1
ATOM 1524 C C . SER A 1 200 ? 10.447 7.975 -10.681 1.00 98.19 200 SER A C 1
ATOM 1526 O O . SER A 1 200 ? 9.770 7.030 -10.275 1.00 98.19 200 SER A O 1
ATOM 1528 N N . ILE A 1 201 ? 10.678 9.055 -9.933 1.00 98.44 201 ILE A N 1
ATOM 1529 C CA . ILE A 1 201 ? 10.058 9.284 -8.623 1.00 98.44 201 ILE A CA 1
ATOM 1530 C C . ILE A 1 201 ? 8.984 10.354 -8.786 1.00 98.44 201 ILE A C 1
ATOM 1532 O O . ILE A 1 201 ? 9.275 11.469 -9.217 1.00 98.44 201 ILE A O 1
ATOM 1536 N N . VAL A 1 202 ? 7.749 10.015 -8.425 1.00 98.31 202 VAL A N 1
ATOM 1537 C CA . VAL A 1 202 ? 6.584 10.891 -8.575 1.00 98.31 202 VAL A CA 1
ATOM 1538 C C . VAL A 1 202 ? 5.816 11.036 -7.261 1.00 98.31 202 VAL A C 1
ATOM 1540 O O . VAL A 1 202 ? 5.957 10.236 -6.330 1.00 98.31 202 VAL A O 1
ATOM 1543 N N . SER A 1 203 ? 4.990 12.074 -7.182 1.00 98.38 203 SER A N 1
ATOM 1544 C CA . SER A 1 203 ? 3.962 12.230 -6.158 1.00 98.38 203 SER A CA 1
ATOM 1545 C C . SER A 1 203 ? 2.595 12.444 -6.799 1.00 98.38 203 SER A C 1
ATOM 1547 O O . SER A 1 203 ? 2.487 12.971 -7.909 1.00 98.38 203 SER A O 1
ATOM 1549 N N . VAL A 1 204 ? 1.547 12.039 -6.085 1.00 98.56 204 VAL A N 1
ATOM 1550 C CA . VAL A 1 204 ? 0.158 12.347 -6.438 1.00 98.56 204 VAL A CA 1
ATOM 1551 C C . VAL A 1 204 ? -0.519 13.075 -5.294 1.00 98.56 204 VAL A C 1
ATOM 1553 O O . VAL A 1 204 ? -0.340 12.714 -4.130 1.00 98.56 204 VAL A O 1
ATOM 1556 N N . THR A 1 205 ? -1.305 14.091 -5.625 1.00 98.69 205 THR A N 1
ATOM 1557 C CA . THR A 1 205 ? -2.068 14.877 -4.656 1.00 98.69 205 THR A CA 1
ATOM 1558 C C . THR A 1 205 ? -3.549 14.717 -4.936 1.00 98.69 205 THR A C 1
ATOM 1560 O O . THR A 1 205 ? -4.024 15.087 -6.009 1.00 98.69 205 THR A O 1
ATOM 1563 N N . ALA A 1 206 ? -4.257 14.163 -3.957 1.00 98.75 206 ALA A N 1
ATOM 1564 C CA . ALA A 1 206 ? -5.706 14.103 -3.909 1.00 98.75 206 ALA A CA 1
ATOM 1565 C C . ALA A 1 206 ? -6.228 15.415 -3.315 1.00 98.75 206 ALA A C 1
ATOM 1567 O O . ALA A 1 206 ? -5.847 15.775 -2.200 1.00 98.75 206 ALA A O 1
ATOM 1568 N N . THR A 1 207 ? -7.114 16.098 -4.026 1.00 98.56 207 THR A N 1
ATOM 1569 C CA . THR A 1 207 ? -7.893 17.233 -3.530 1.00 98.56 207 THR A CA 1
ATOM 1570 C C . THR A 1 207 ? -9.305 16.746 -3.247 1.00 98.56 207 THR A C 1
ATOM 1572 O O . THR A 1 207 ? -10.032 16.365 -4.166 1.00 98.56 207 THR A O 1
ATOM 1575 N N . LEU A 1 208 ? -9.665 16.728 -1.967 1.00 98.44 208 LEU A N 1
ATOM 1576 C CA . LEU A 1 208 ? -10.957 16.305 -1.451 1.00 98.44 208 LEU A CA 1
ATOM 1577 C C . LEU A 1 208 ? -11.868 17.524 -1.313 1.00 98.44 208 LEU A C 1
ATOM 1579 O O . LEU A 1 208 ? -11.460 18.533 -0.737 1.00 98.44 208 LEU A O 1
ATOM 1583 N N . THR A 1 209 ? -13.101 17.419 -1.798 1.00 97.19 209 THR A N 1
ATOM 1584 C CA . THR A 1 209 ? -14.089 18.503 -1.739 1.00 97.19 209 THR A CA 1
ATOM 1585 C C . THR A 1 209 ? -15.412 17.990 -1.191 1.00 97.19 209 THR A C 1
ATOM 1587 O O . THR A 1 209 ? -15.920 16.969 -1.656 1.00 97.19 209 THR A O 1
ATOM 1590 N N . LYS A 1 210 ? -15.969 18.716 -0.216 1.00 94.75 210 LYS A N 1
ATOM 1591 C CA . LYS A 1 210 ? -17.325 18.514 0.311 1.00 94.75 210 LYS A CA 1
ATOM 1592 C C . LYS A 1 210 ? -17.972 19.869 0.576 1.00 94.75 210 LYS A C 1
ATOM 1594 O O . LYS A 1 210 ? -17.602 20.558 1.528 1.00 94.75 210 LYS A O 1
ATOM 1599 N N . GLY A 1 211 ? -18.927 20.257 -0.268 1.00 91.06 211 GLY A N 1
ATOM 1600 C CA . GLY A 1 211 ? -19.432 21.632 -0.291 1.00 91.06 211 GLY A CA 1
ATOM 1601 C C . GLY A 1 211 ? -18.300 22.616 -0.604 1.00 91.06 211 GLY A C 1
ATOM 1602 O O . GLY A 1 211 ? -17.575 22.425 -1.576 1.00 91.06 211 GLY A O 1
ATOM 1603 N N . GLU A 1 212 ? -18.124 23.634 0.238 1.00 92.00 212 GLU A N 1
ATOM 1604 C CA . GLU A 1 212 ? -17.037 24.621 0.116 1.00 92.00 212 GLU A CA 1
ATOM 1605 C C . GLU A 1 212 ? -15.730 24.187 0.804 1.00 92.00 212 GLU A C 1
ATOM 1607 O O . GLU A 1 212 ? -14.690 24.815 0.608 1.00 92.00 212 GLU A O 1
ATOM 1612 N N . LEU A 1 213 ? -15.755 23.111 1.602 1.00 95.38 213 LEU A N 1
ATOM 1613 C CA . LEU A 1 213 ? -14.555 22.617 2.271 1.00 95.38 213 LEU A CA 1
ATOM 1614 C C . LEU A 1 213 ? -13.650 21.889 1.284 1.00 95.38 213 LEU A C 1
ATOM 1616 O O . LEU A 1 213 ? -14.085 20.995 0.552 1.00 95.38 213 LEU A O 1
ATOM 1620 N N . ILE A 1 214 ? -12.369 22.246 1.334 1.00 95.31 214 ILE A N 1
ATOM 1621 C CA . ILE A 1 214 ? -11.308 21.644 0.537 1.00 95.31 214 ILE A CA 1
ATOM 1622 C C . ILE A 1 214 ? -10.211 21.159 1.479 1.00 95.31 214 ILE A C 1
ATOM 1624 O O . ILE A 1 214 ? -9.737 21.901 2.337 1.00 95.31 214 ILE A O 1
ATOM 1628 N N . SER A 1 215 ? -9.780 19.918 1.285 1.00 97.62 215 SER A N 1
ATOM 1629 C CA . SER A 1 215 ? -8.595 19.355 1.926 1.00 97.62 215 SER A CA 1
ATOM 1630 C C . SER A 1 215 ? -7.730 18.666 0.884 1.00 97.62 215 SER A C 1
ATOM 1632 O O . SER A 1 215 ? -8.204 18.305 -0.192 1.00 97.62 215 SER A O 1
ATOM 1634 N N . THR A 1 216 ? -6.448 18.485 1.183 1.00 97.75 216 THR A N 1
ATOM 1635 C CA . THR A 1 216 ? -5.526 17.806 0.273 1.00 97.75 216 THR A CA 1
ATOM 1636 C C . THR A 1 216 ? -4.731 16.737 1.001 1.00 97.75 216 THR A C 1
ATOM 1638 O O . THR A 1 216 ? -4.397 16.872 2.178 1.00 97.75 216 THR A O 1
ATOM 1641 N N . LYS A 1 217 ? -4.410 15.662 0.283 1.00 98.56 217 LYS A N 1
ATOM 1642 C CA . LYS A 1 217 ? -3.488 14.622 0.733 1.00 98.56 217 LYS A CA 1
ATOM 1643 C C . LYS A 1 217 ? -2.521 14.290 -0.389 1.00 98.56 217 LYS A C 1
ATOM 1645 O O . LYS A 1 217 ? -2.943 13.890 -1.470 1.00 98.56 217 LYS A O 1
ATOM 1650 N N . THR A 1 218 ? -1.227 14.389 -0.112 1.00 98.62 218 THR A N 1
ATOM 1651 C CA . THR A 1 218 ? -0.181 13.988 -1.057 1.00 98.62 218 THR A CA 1
ATOM 1652 C C . THR A 1 218 ? 0.437 12.659 -0.644 1.00 98.62 218 THR A C 1
ATOM 1654 O O . THR A 1 218 ? 0.848 12.486 0.504 1.00 98.62 218 THR A O 1
ATOM 1657 N N . ILE A 1 219 ? 0.541 11.737 -1.600 1.00 98.56 219 ILE A N 1
ATOM 1658 C CA . ILE A 1 219 ? 1.365 10.532 -1.502 1.00 98.56 219 ILE A CA 1
ATOM 1659 C C . ILE A 1 219 ? 2.648 10.795 -2.289 1.00 98.56 219 ILE A C 1
ATOM 1661 O O . ILE A 1 219 ? 2.601 11.094 -3.482 1.00 98.56 219 ILE A O 1
ATOM 1665 N N . THR A 1 220 ? 3.793 10.731 -1.615 1.00 98.44 220 THR A N 1
ATOM 1666 C CA . THR A 1 220 ? 5.115 11.017 -2.188 1.00 98.44 220 THR A CA 1
ATOM 1667 C C . THR A 1 220 ? 5.935 9.743 -2.374 1.00 98.44 220 THR A C 1
ATOM 1669 O O . THR A 1 220 ? 5.562 8.674 -1.892 1.00 98.44 220 THR A O 1
ATOM 1672 N N . ASN A 1 221 ? 7.079 9.873 -3.055 1.00 97.75 221 ASN A N 1
ATOM 1673 C CA . ASN A 1 221 ? 8.073 8.810 -3.230 1.00 97.75 221 ASN A CA 1
ATOM 1674 C C . ASN A 1 221 ? 7.536 7.551 -3.925 1.00 97.75 221 ASN A C 1
ATOM 1676 O O . ASN A 1 221 ? 7.993 6.443 -3.649 1.00 97.75 221 ASN A O 1
ATOM 1680 N N . ILE A 1 222 ? 6.590 7.717 -4.850 1.00 98.62 222 ILE A N 1
ATOM 1681 C CA . ILE A 1 222 ? 6.132 6.628 -5.708 1.00 98.62 222 ILE A CA 1
ATOM 1682 C C . ILE A 1 222 ? 7.210 6.414 -6.769 1.00 98.62 222 ILE A C 1
ATOM 1684 O O . ILE A 1 222 ? 7.414 7.279 -7.622 1.00 98.62 222 ILE A O 1
ATOM 1688 N N . ARG A 1 223 ? 7.929 5.289 -6.708 1.00 98.69 223 ARG A N 1
ATOM 1689 C CA . ARG A 1 223 ? 8.974 4.963 -7.685 1.00 98.69 223 ARG A CA 1
ATOM 1690 C C . ARG A 1 223 ? 8.410 4.068 -8.777 1.00 98.69 223 ARG A C 1
ATOM 1692 O O . ARG A 1 223 ? 8.111 2.897 -8.543 1.00 98.69 223 ARG A O 1
ATOM 1699 N N . ILE A 1 224 ? 8.324 4.625 -9.974 1.00 98.69 224 ILE A N 1
ATOM 1700 C CA . ILE A 1 224 ? 7.952 3.918 -11.193 1.00 98.69 224 ILE A CA 1
ATOM 1701 C C . ILE A 1 224 ? 9.227 3.367 -11.807 1.00 98.69 224 ILE A C 1
ATOM 1703 O O . ILE A 1 224 ? 10.123 4.126 -12.184 1.00 98.69 224 ILE A O 1
ATOM 1707 N N . LEU A 1 225 ? 9.310 2.041 -11.883 1.00 98.56 225 LEU A N 1
ATOM 1708 C CA . LEU A 1 225 ? 10.484 1.385 -12.434 1.00 98.56 225 LEU A CA 1
ATOM 1709 C C . LEU A 1 225 ? 10.548 1.601 -13.938 1.00 98.56 225 LEU A C 1
ATOM 1711 O O . LEU A 1 225 ? 9.553 1.432 -14.654 1.00 98.56 225 LEU A O 1
ATOM 1715 N N . LYS A 1 226 ? 11.754 1.896 -14.414 1.00 98.44 226 LYS A N 1
ATOM 1716 C CA . LYS A 1 226 ? 12.068 1.892 -15.840 1.00 98.44 226 LYS A CA 1
ATOM 1717 C C . LYS A 1 226 ? 11.720 0.559 -16.494 1.00 98.44 226 LYS A C 1
ATOM 1719 O O . LYS A 1 226 ? 11.574 -0.465 -15.824 1.00 98.44 226 LYS A O 1
ATOM 1724 N N . GLN A 1 227 ? 11.574 0.566 -17.807 1.00 97.75 227 GLN A N 1
ATOM 1725 C CA . GLN A 1 227 ? 11.407 -0.639 -18.611 1.00 97.75 227 GLN A CA 1
ATOM 1726 C C . GLN A 1 227 ? 12.656 -1.529 -18.544 1.00 97.75 227 GLN A C 1
ATOM 1728 O O . GLN A 1 227 ? 13.760 -1.067 -18.249 1.00 97.75 227 GLN A O 1
ATOM 1733 N N . GLU A 1 228 ? 12.468 -2.818 -18.821 1.00 95.69 228 GLU A N 1
ATOM 1734 C CA . GLU A 1 228 ? 13.598 -3.722 -19.032 1.00 95.69 228 GLU A CA 1
ATOM 1735 C C . GLU A 1 228 ? 14.382 -3.292 -20.280 1.00 95.69 228 GLU A C 1
ATOM 1737 O O . GLU A 1 228 ? 13.769 -2.801 -21.233 1.00 95.69 228 GLU A O 1
ATOM 1742 N N . PRO A 1 229 ? 15.711 -3.484 -20.312 1.00 94.25 229 PRO A N 1
ATOM 1743 C CA . PRO A 1 229 ? 16.494 -3.170 -21.497 1.00 94.25 229 PRO A CA 1
ATOM 1744 C C . PRO A 1 229 ? 16.051 -4.022 -22.687 1.00 94.25 229 PRO A C 1
ATOM 1746 O O . PRO A 1 229 ? 15.842 -5.237 -22.572 1.00 94.25 229 PRO A O 1
ATOM 1749 N N . THR A 1 230 ? 15.982 -3.390 -23.853 1.00 92.94 230 THR A N 1
ATOM 1750 C CA . THR A 1 230 ? 15.834 -4.068 -25.143 1.00 92.94 230 THR A CA 1
ATOM 1751 C C . THR A 1 230 ? 17.059 -4.937 -25.447 1.00 92.94 230 THR A C 1
ATOM 1753 O O . THR A 1 230 ? 18.131 -4.772 -24.862 1.00 92.94 230 THR A O 1
ATOM 1756 N N . ASN A 1 231 ? 16.934 -5.874 -26.391 1.00 90.69 231 ASN A N 1
ATOM 1757 C CA . ASN A 1 231 ? 18.074 -6.702 -26.793 1.00 90.69 231 ASN A CA 1
ATOM 1758 C C . ASN A 1 231 ? 19.226 -5.868 -27.379 1.00 90.69 231 ASN A C 1
ATOM 1760 O O . ASN A 1 231 ? 20.377 -6.182 -27.094 1.00 90.69 231 ASN A O 1
ATOM 1764 N N . GLN A 1 232 ? 18.940 -4.788 -28.119 1.00 91.31 232 GLN A N 1
ATOM 1765 C CA . GLN A 1 232 ? 19.977 -3.868 -28.605 1.00 91.31 232 GLN A CA 1
ATOM 1766 C C . GLN A 1 232 ? 20.726 -3.218 -27.439 1.00 91.31 232 GLN A C 1
ATOM 1768 O O . GLN A 1 232 ? 21.948 -3.301 -27.377 1.00 91.31 232 GLN A O 1
ATOM 1773 N N . GLU A 1 233 ? 20.006 -2.666 -26.458 1.00 94.19 233 GLU A N 1
ATOM 1774 C CA . GLU A 1 233 ? 20.635 -2.032 -25.293 1.00 94.19 233 GLU A CA 1
ATOM 1775 C C . GLU A 1 233 ? 21.473 -3.013 -24.466 1.00 94.19 233 GLU A C 1
ATOM 1777 O O . GLU A 1 233 ? 22.509 -2.616 -23.934 1.00 94.19 233 GLU A O 1
ATOM 1782 N N . LYS A 1 234 ? 21.060 -4.286 -24.374 1.00 91.38 234 LYS A N 1
ATOM 1783 C CA . LYS A 1 234 ? 21.851 -5.341 -23.718 1.00 91.38 234 LYS A CA 1
ATOM 1784 C C . LYS A 1 234 ? 23.174 -5.589 -24.438 1.00 91.38 234 LYS A C 1
ATOM 1786 O O . LYS A 1 234 ? 24.206 -5.674 -23.778 1.00 91.38 234 LYS A O 1
ATOM 1791 N N . VAL A 1 235 ? 23.152 -5.713 -25.768 1.00 92.44 235 VAL A N 1
ATOM 1792 C CA . VAL A 1 235 ? 24.365 -5.953 -26.568 1.00 92.44 235 VAL A CA 1
ATOM 1793 C C . VAL A 1 235 ? 25.289 -4.732 -26.524 1.00 92.44 235 VAL A C 1
ATOM 1795 O O . VAL A 1 235 ? 26.493 -4.888 -26.323 1.00 92.44 235 VAL A O 1
ATOM 1798 N N . ASP A 1 236 ? 24.733 -3.522 -26.611 1.00 92.50 236 ASP A N 1
ATOM 1799 C CA . ASP A 1 236 ? 25.498 -2.277 -26.494 1.00 92.50 236 ASP A CA 1
ATOM 1800 C C . ASP A 1 236 ? 26.170 -2.149 -25.116 1.00 92.50 236 ASP A C 1
ATOM 1802 O O . ASP A 1 236 ? 27.365 -1.853 -25.030 1.00 92.50 236 ASP A O 1
ATOM 1806 N N . ASP A 1 237 ? 25.429 -2.401 -24.026 1.00 92.81 237 ASP A N 1
ATOM 1807 C CA . ASP A 1 237 ? 25.965 -2.341 -22.659 1.00 92.81 237 ASP A CA 1
ATOM 1808 C C . ASP A 1 237 ? 27.029 -3.416 -22.421 1.00 92.81 237 ASP A C 1
ATOM 1810 O O . ASP A 1 237 ? 28.064 -3.124 -21.811 1.00 92.81 237 ASP A O 1
ATOM 1814 N N . PHE A 1 238 ? 26.826 -4.627 -22.946 1.00 92.50 238 PHE A N 1
ATOM 1815 C CA . PHE A 1 238 ? 27.812 -5.700 -22.876 1.00 92.50 238 PHE A CA 1
ATOM 1816 C C . PHE A 1 238 ? 29.119 -5.294 -23.550 1.00 92.50 238 PHE A C 1
ATOM 1818 O O . PHE A 1 238 ? 30.168 -5.283 -22.913 1.00 92.50 238 PHE A O 1
ATOM 1825 N N . VAL A 1 239 ? 29.068 -4.892 -24.820 1.00 91.06 239 VAL A N 1
ATOM 1826 C CA . VAL A 1 239 ? 30.275 -4.537 -25.575 1.00 91.06 239 VAL A CA 1
ATOM 1827 C C . VAL A 1 239 ? 30.967 -3.320 -24.961 1.00 91.06 239 VAL A C 1
ATOM 1829 O O . VAL A 1 239 ? 32.194 -3.257 -24.904 1.00 91.06 239 VAL A O 1
ATOM 1832 N N . LYS A 1 240 ? 30.202 -2.356 -24.437 1.00 90.94 240 LYS A N 1
ATOM 1833 C CA . LYS A 1 240 ? 30.752 -1.192 -23.735 1.00 90.94 240 LYS A CA 1
ATOM 1834 C C . LYS A 1 240 ? 31.526 -1.579 -22.476 1.00 90.94 240 LYS A C 1
ATOM 1836 O O . LYS A 1 240 ? 32.556 -0.950 -22.212 1.00 90.94 240 LYS A O 1
ATOM 1841 N N . THR A 1 241 ? 31.033 -2.555 -21.719 1.00 91.50 241 THR A N 1
ATOM 1842 C CA . THR A 1 241 ? 31.578 -2.962 -20.413 1.00 91.50 241 THR A CA 1
ATOM 1843 C C . THR A 1 241 ? 32.478 -4.195 -20.476 1.00 91.50 241 THR A C 1
ATOM 1845 O O . THR A 1 241 ? 33.080 -4.537 -19.462 1.00 91.50 241 THR A O 1
ATOM 1848 N N . PHE A 1 242 ? 32.619 -4.822 -21.648 1.00 91.62 242 PHE A N 1
ATOM 1849 C CA . PHE A 1 242 ? 33.454 -6.001 -21.835 1.00 91.62 242 PHE A CA 1
ATOM 1850 C C . PHE A 1 242 ? 34.896 -5.721 -21.404 1.00 91.62 242 PHE A C 1
ATOM 1852 O O . PHE A 1 242 ? 35.574 -4.847 -21.963 1.00 91.62 242 PHE A O 1
ATOM 1859 N N . ASP A 1 243 ? 35.345 -6.477 -20.405 1.00 90.19 243 ASP A N 1
ATOM 1860 C CA . ASP A 1 243 ? 36.688 -6.398 -19.855 1.00 90.19 243 ASP A CA 1
ATOM 1861 C C . ASP A 1 243 ? 37.574 -7.472 -20.483 1.00 90.19 243 ASP A C 1
ATOM 1863 O O . ASP A 1 243 ? 37.555 -8.636 -20.087 1.00 90.19 243 ASP A O 1
ATOM 1867 N N . PHE A 1 244 ? 38.379 -7.060 -21.458 1.00 88.19 244 PHE A N 1
ATOM 1868 C CA . PHE A 1 244 ? 39.376 -7.931 -22.068 1.00 88.19 244 PHE A CA 1
ATOM 1869 C C . PHE A 1 244 ? 40.427 -8.422 -21.068 1.00 88.19 244 PHE A C 1
ATOM 1871 O O . PHE A 1 244 ? 40.924 -9.533 -21.232 1.00 88.19 244 PHE A O 1
ATOM 1878 N N . VAL A 1 245 ? 40.770 -7.634 -20.041 1.00 88.25 245 VAL A N 1
ATOM 1879 C CA . VAL A 1 245 ? 41.875 -7.960 -19.124 1.00 88.25 245 VAL A CA 1
ATOM 1880 C C . VAL A 1 245 ? 41.604 -9.270 -18.384 1.00 88.25 245 VAL A C 1
ATOM 1882 O O . VAL A 1 245 ? 42.505 -10.091 -18.223 1.00 88.25 245 VAL A O 1
ATOM 1885 N N . SER A 1 246 ? 40.342 -9.524 -18.043 1.00 91.44 246 SER A N 1
ATOM 1886 C CA . SER A 1 246 ? 39.896 -10.775 -17.427 1.00 91.44 246 SER A CA 1
ATOM 1887 C C . SER A 1 246 ? 40.094 -12.030 -18.301 1.00 91.44 246 SER A C 1
ATOM 1889 O O . SER A 1 246 ? 40.059 -13.139 -17.770 1.00 91.44 246 SER A O 1
ATOM 1891 N N . TYR A 1 247 ? 40.325 -11.891 -19.614 1.00 91.00 247 TYR A N 1
ATOM 1892 C CA . TYR A 1 247 ? 40.434 -13.013 -20.563 1.00 91.00 247 TYR A CA 1
ATOM 1893 C C . TYR A 1 247 ? 41.813 -13.159 -21.219 1.00 91.00 247 TYR A C 1
ATOM 1895 O O . TYR A 1 247 ? 42.068 -14.137 -21.915 1.00 91.00 247 TYR A O 1
ATOM 1903 N N . ILE A 1 248 ? 42.733 -12.218 -21.008 1.00 90.56 248 ILE A N 1
ATOM 1904 C CA . ILE A 1 248 ? 44.035 -12.221 -21.697 1.00 90.56 248 ILE A CA 1
ATOM 1905 C C . ILE A 1 248 ? 45.164 -12.876 -20.894 1.00 90.56 248 ILE A C 1
ATOM 1907 O O . ILE A 1 248 ? 46.320 -12.751 -21.286 1.00 90.56 248 ILE A O 1
ATOM 1911 N N . ALA A 1 249 ? 44.878 -13.578 -19.794 1.00 91.38 249 ALA A N 1
ATOM 1912 C CA . ALA A 1 249 ? 45.910 -14.259 -19.007 1.00 91.38 249 ALA A CA 1
ATOM 1913 C C . ALA A 1 249 ? 46.795 -15.181 -19.892 1.00 91.38 249 ALA A C 1
ATOM 1915 O O . ALA A 1 249 ? 46.262 -15.850 -20.780 1.00 91.38 249 ALA A O 1
ATOM 1916 N N . PRO A 1 250 ? 48.127 -15.234 -19.667 1.00 90.50 250 PRO A N 1
ATOM 1917 C CA . PRO A 1 250 ? 48.865 -14.656 -18.536 1.00 90.50 250 PRO A CA 1
ATOM 1918 C C . PRO A 1 250 ? 49.193 -13.158 -18.679 1.00 90.50 250 PRO A C 1
ATOM 1920 O O . PRO A 1 250 ? 49.792 -12.580 -17.770 1.00 90.50 250 PRO A O 1
ATOM 1923 N N . ASN A 1 251 ? 48.793 -12.515 -19.779 1.00 90.25 251 ASN A N 1
ATOM 1924 C CA . ASN A 1 251 ? 49.009 -11.084 -19.972 1.00 90.25 251 ASN A CA 1
ATOM 1925 C C . ASN A 1 251 ? 48.229 -10.271 -18.926 1.00 90.25 251 ASN A C 1
ATOM 1927 O O . ASN A 1 251 ? 47.113 -10.625 -18.544 1.00 90.25 251 ASN A O 1
ATOM 1931 N N . LYS A 1 252 ? 48.815 -9.160 -18.470 1.00 91.12 252 LYS A N 1
ATOM 1932 C CA . LYS A 1 252 ? 48.220 -8.288 -17.437 1.00 91.12 252 LYS A CA 1
ATOM 1933 C C . LYS A 1 252 ? 47.500 -7.065 -18.004 1.00 91.12 252 LYS A C 1
ATOM 1935 O O . LYS A 1 252 ? 46.714 -6.441 -17.299 1.00 91.12 252 LYS A O 1
ATOM 1940 N N . SER A 1 253 ? 47.788 -6.704 -19.251 1.00 91.00 253 SER A N 1
ATOM 1941 C CA . SER A 1 253 ? 47.220 -5.543 -19.933 1.00 91.00 253 SER A CA 1
ATOM 1942 C C . SER A 1 253 ? 47.170 -5.788 -21.437 1.00 91.00 253 SER A C 1
ATOM 1944 O O . SER A 1 253 ? 48.033 -6.465 -21.992 1.00 91.00 253 SER A O 1
ATOM 1946 N N . LEU A 1 254 ? 46.199 -5.167 -22.109 1.00 88.94 254 LEU A N 1
ATOM 1947 C CA . LEU A 1 254 ? 46.126 -5.127 -23.571 1.00 88.94 254 LEU A CA 1
ATOM 1948 C C . LEU A 1 254 ? 47.315 -4.404 -24.216 1.00 88.94 254 LEU A C 1
ATOM 1950 O O . LEU A 1 254 ? 47.592 -4.609 -25.393 1.00 88.94 254 LEU A O 1
ATOM 1954 N N . THR A 1 255 ? 48.020 -3.562 -23.465 1.00 88.56 255 THR A N 1
ATOM 1955 C CA . THR A 1 255 ? 49.174 -2.796 -23.957 1.00 88.56 255 THR A CA 1
ATOM 1956 C C . THR A 1 255 ? 50.516 -3.501 -23.746 1.00 88.56 255 THR A C 1
ATOM 1958 O O . THR A 1 255 ? 51.554 -2.936 -24.083 1.00 88.56 255 THR A O 1
ATOM 1961 N N . GLU A 1 256 ? 50.508 -4.694 -23.153 1.00 86.69 256 GLU A N 1
ATOM 1962 C CA . GLU A 1 256 ? 51.706 -5.462 -22.797 1.00 86.69 256 GLU A CA 1
ATOM 1963 C C . GLU A 1 256 ? 51.509 -6.945 -23.144 1.00 86.69 256 GLU A C 1
ATOM 1965 O O . GLU A 1 256 ? 51.747 -7.830 -22.326 1.00 86.69 256 GLU A O 1
ATOM 1970 N N . LEU A 1 257 ? 51.003 -7.228 -24.347 1.00 88.94 257 LEU A N 1
ATOM 1971 C CA . LEU A 1 257 ? 50.760 -8.601 -24.778 1.00 88.94 257 LEU A CA 1
ATOM 1972 C C . LEU A 1 257 ? 52.088 -9.279 -25.156 1.00 88.94 257 LEU A C 1
ATOM 1974 O O . LEU A 1 257 ? 52.779 -8.850 -26.082 1.00 88.94 257 LEU A O 1
ATOM 1978 N N . SER A 1 258 ? 52.433 -10.357 -24.456 1.00 87.12 258 SER A N 1
ATOM 1979 C CA . SER A 1 258 ? 53.616 -11.196 -24.693 1.00 87.12 258 SER A CA 1
ATOM 1980 C C . SER A 1 258 ? 53.268 -12.654 -24.991 1.00 87.12 258 SER A C 1
ATOM 1982 O O . SER A 1 258 ? 54.024 -13.333 -25.692 1.00 87.12 258 SER A O 1
ATOM 1984 N N . ASP A 1 259 ? 52.123 -13.127 -24.509 1.00 90.19 259 ASP A N 1
ATOM 1985 C CA . ASP A 1 259 ? 51.755 -14.539 -24.510 1.00 90.19 259 ASP A CA 1
ATOM 1986 C C . ASP A 1 259 ? 50.425 -14.790 -25.212 1.00 90.19 259 ASP A C 1
ATOM 1988 O O . ASP A 1 259 ? 49.548 -13.926 -25.271 1.00 90.19 259 ASP A O 1
ATOM 1992 N N . ASN A 1 260 ? 50.258 -16.014 -25.713 1.00 92.06 260 ASN A N 1
ATOM 1993 C CA . ASN A 1 260 ? 48.984 -16.479 -26.253 1.00 92.06 260 ASN A CA 1
ATOM 1994 C C . ASN A 1 260 ? 47.900 -16.463 -25.169 1.00 92.06 260 ASN A C 1
ATOM 1996 O O . ASN A 1 260 ? 48.178 -16.723 -23.999 1.00 92.06 260 ASN A O 1
ATOM 2000 N N . PHE A 1 261 ? 46.658 -16.221 -25.574 1.00 93.06 261 PHE A N 1
ATOM 2001 C CA . PHE A 1 261 ? 45.523 -16.109 -24.660 1.00 93.06 261 PHE A CA 1
ATOM 2002 C C . PHE A 1 261 ? 44.242 -16.679 -25.275 1.00 93.06 261 PHE A C 1
ATOM 2004 O O . PHE A 1 261 ? 44.229 -17.125 -26.425 1.00 93.06 261 PHE A O 1
ATOM 2011 N N . THR A 1 262 ? 43.156 -16.698 -24.504 1.00 92.56 262 THR A N 1
ATOM 2012 C CA . THR A 1 262 ? 41.873 -17.273 -24.927 1.00 92.56 262 THR A CA 1
ATOM 2013 C C . THR A 1 262 ? 40.732 -16.297 -24.710 1.00 92.56 262 THR A C 1
ATOM 2015 O O . THR A 1 262 ? 40.558 -15.790 -23.610 1.00 92.56 262 THR A O 1
ATOM 2018 N N . LEU A 1 263 ? 39.906 -16.085 -25.728 1.00 93.75 263 LEU A N 1
ATOM 2019 C CA . LEU A 1 263 ? 38.732 -15.218 -25.640 1.00 93.75 263 LEU A CA 1
ATOM 2020 C C . LEU A 1 263 ? 37.445 -16.055 -25.656 1.00 93.75 263 LEU A C 1
ATOM 2022 O O . LEU A 1 263 ? 37.390 -17.064 -26.356 1.00 93.75 263 LEU A O 1
ATOM 2026 N N . PRO A 1 264 ? 36.390 -15.675 -24.923 1.00 94.31 264 PRO A N 1
ATOM 2027 C CA . PRO A 1 264 ? 35.140 -16.431 -24.915 1.00 94.31 264 PRO A CA 1
ATOM 2028 C C . PRO A 1 264 ? 34.387 -16.243 -26.238 1.00 94.31 264 PRO A C 1
ATOM 2030 O O . PRO A 1 264 ? 34.149 -15.114 -26.636 1.00 94.31 264 PRO A O 1
ATOM 2033 N N . ALA A 1 265 ? 33.940 -17.312 -26.900 1.00 93.00 265 ALA A N 1
ATOM 2034 C CA . ALA A 1 265 ? 33.080 -17.214 -28.090 1.00 93.00 265 ALA A CA 1
ATOM 2035 C C . ALA A 1 265 ? 31.588 -17.072 -27.728 1.00 93.00 265 ALA A C 1
ATOM 2037 O O . ALA A 1 265 ? 30.742 -16.835 -28.594 1.00 93.00 265 ALA A O 1
ATOM 2038 N N . LYS A 1 266 ? 31.244 -17.230 -26.443 1.00 90.50 266 LYS A N 1
ATOM 2039 C CA . LYS A 1 266 ? 29.888 -17.075 -25.918 1.00 90.50 266 LYS A CA 1
ATOM 2040 C C . LYS A 1 266 ? 29.912 -16.607 -24.465 1.00 90.50 266 LYS A C 1
ATOM 2042 O O . LYS A 1 266 ? 30.650 -17.162 -23.655 1.00 90.50 266 LYS A O 1
ATOM 2047 N N . VAL A 1 267 ? 29.059 -15.643 -24.131 1.00 87.81 267 VAL A N 1
ATOM 2048 C CA . VAL A 1 267 ? 28.766 -15.235 -22.750 1.00 87.81 267 VAL A CA 1
ATOM 2049 C C . VAL A 1 267 ? 27.251 -15.127 -22.610 1.00 87.81 267 VAL A C 1
ATOM 2051 O O . VAL A 1 267 ? 26.604 -14.451 -23.403 1.00 87.81 267 VAL A O 1
ATOM 2054 N N . GLU A 1 268 ? 26.675 -15.836 -21.638 1.00 86.44 268 GLU A N 1
ATOM 2055 C CA . GLU A 1 268 ? 25.219 -15.953 -21.466 1.00 86.44 268 GLU A CA 1
ATOM 2056 C C . G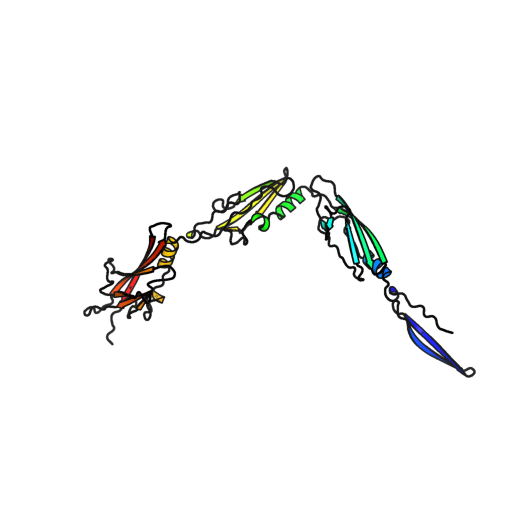LU A 1 268 ? 24.497 -16.357 -22.774 1.00 86.44 268 GLU A C 1
ATOM 2058 O O . GLU A 1 268 ? 24.724 -17.448 -23.307 1.00 86.44 268 GLU A O 1
ATOM 2063 N N . ASN A 1 269 ? 23.621 -15.495 -23.299 1.00 84.25 269 ASN A N 1
ATOM 2064 C CA . ASN A 1 269 ? 22.901 -15.680 -24.560 1.00 84.25 269 ASN A CA 1
ATOM 2065 C C . ASN A 1 269 ? 23.557 -14.965 -25.758 1.00 84.25 269 ASN A C 1
ATOM 2067 O O . ASN A 1 269 ? 22.992 -14.995 -26.851 1.00 84.25 269 ASN A O 1
ATOM 2071 N N . MET A 1 270 ? 24.726 -14.347 -25.575 1.00 90.19 270 MET A N 1
ATOM 2072 C CA . MET A 1 270 ? 25.445 -13.607 -26.611 1.00 90.19 270 MET A CA 1
ATOM 2073 C C . MET A 1 270 ? 26.542 -14.468 -27.235 1.00 90.19 270 MET A C 1
ATOM 2075 O O . MET A 1 270 ? 27.359 -15.059 -26.528 1.00 90.19 270 MET A O 1
ATOM 2079 N N . SER A 1 271 ? 26.591 -14.514 -28.563 1.00 91.38 271 SER A N 1
ATOM 2080 C CA . SER A 1 271 ? 27.739 -15.041 -29.306 1.00 91.38 271 SER A CA 1
ATOM 2081 C C . SER A 1 271 ? 28.728 -13.918 -29.577 1.00 91.38 271 SER A C 1
ATOM 2083 O O . SER A 1 271 ? 28.322 -12.811 -29.921 1.00 91.38 271 SER A O 1
ATOM 2085 N N . LEU A 1 272 ? 30.017 -14.200 -29.440 1.00 93.12 272 LEU A N 1
ATOM 2086 C CA . LEU A 1 272 ? 31.086 -13.217 -29.572 1.00 93.12 272 LEU A CA 1
ATOM 2087 C C . LEU A 1 272 ? 31.996 -13.612 -30.728 1.00 93.12 272 LEU A C 1
ATOM 2089 O O . LEU A 1 272 ? 32.316 -14.787 -30.890 1.00 93.12 272 LEU A O 1
ATOM 2093 N N . THR A 1 273 ? 32.421 -12.634 -31.512 1.00 91.62 273 THR A N 1
ATOM 2094 C CA . THR A 1 273 ? 33.455 -12.775 -32.533 1.00 91.62 273 THR A CA 1
ATOM 2095 C C . THR A 1 273 ? 34.524 -11.716 -32.299 1.00 91.62 273 THR A C 1
ATOM 2097 O O . THR A 1 273 ? 34.267 -10.645 -31.742 1.00 91.62 273 THR A O 1
ATOM 2100 N N . PHE A 1 274 ? 35.751 -12.033 -32.697 1.00 92.06 274 PHE A N 1
ATOM 2101 C CA . PHE A 1 274 ? 36.895 -11.154 -32.508 1.00 92.06 274 PHE A CA 1
ATOM 2102 C C . PHE A 1 274 ? 37.685 -11.049 -33.799 1.00 92.06 274 PHE A C 1
ATOM 2104 O O . PHE A 1 274 ? 37.814 -12.029 -34.533 1.00 92.06 274 PHE A O 1
ATOM 2111 N N . SER A 1 275 ? 38.238 -9.868 -34.035 1.00 90.00 275 SER A N 1
ATOM 2112 C CA . SER A 1 275 ? 39.178 -9.613 -35.120 1.00 90.00 275 SER A CA 1
ATOM 2113 C C . SER A 1 275 ? 40.313 -8.724 -34.621 1.00 90.00 275 SER A C 1
ATOM 2115 O O . SER A 1 275 ? 40.098 -7.834 -33.794 1.00 90.00 275 SER A O 1
ATOM 2117 N N . ALA A 1 276 ? 41.520 -8.956 -35.123 1.00 88.62 276 ALA A N 1
ATOM 2118 C CA . ALA A 1 276 ? 42.647 -8.052 -34.954 1.00 88.62 276 ALA A CA 1
ATOM 2119 C C . ALA A 1 276 ? 42.717 -7.150 -36.184 1.00 88.62 276 ALA A C 1
ATOM 2121 O O . ALA A 1 276 ? 42.698 -7.648 -37.300 1.00 88.62 276 ALA A O 1
ATOM 2122 N N . LEU A 1 277 ? 42.776 -5.841 -35.979 1.00 89.94 277 LEU A N 1
ATOM 2123 C CA . LEU A 1 277 ? 42.837 -4.836 -37.033 1.00 89.94 277 LEU A CA 1
ATOM 2124 C C . LEU A 1 277 ? 44.095 -3.989 -36.841 1.00 89.94 277 LEU A C 1
ATOM 2126 O O . LEU A 1 277 ? 44.551 -3.824 -35.708 1.00 89.94 277 LEU A O 1
ATOM 2130 N N . ASP A 1 278 ? 44.660 -3.431 -37.901 1.00 85.69 278 ASP A N 1
ATOM 2131 C CA . ASP A 1 278 ? 45.699 -2.410 -37.761 1.00 85.69 278 ASP A CA 1
ATOM 2132 C C . ASP A 1 278 ? 45.102 -1.030 -37.389 1.00 85.69 278 ASP A C 1
ATOM 2134 O O . ASP A 1 278 ? 43.934 -0.909 -36.996 1.00 85.69 278 ASP A O 1
ATOM 2138 N N . ASN A 1 279 ? 45.918 0.028 -37.439 1.00 81.81 279 ASN A N 1
ATOM 2139 C CA . ASN A 1 279 ? 45.467 1.394 -37.142 1.00 81.81 279 ASN A CA 1
ATOM 2140 C C . ASN A 1 279 ? 44.605 2.011 -38.256 1.00 81.81 279 ASN A C 1
ATOM 2142 O O . ASN A 1 279 ? 43.908 2.993 -38.003 1.00 81.81 279 ASN A O 1
ATOM 2146 N N . GLU A 1 280 ? 44.664 1.456 -39.463 1.00 84.88 280 GLU A N 1
ATOM 2147 C CA . GLU A 1 280 ? 43.929 1.898 -40.651 1.00 84.88 280 GLU A CA 1
ATOM 2148 C C . GLU A 1 280 ? 42.639 1.074 -40.853 1.00 84.88 280 GLU A C 1
ATOM 2150 O O . GLU A 1 280 ? 41.757 1.477 -41.610 1.00 84.88 280 GLU A O 1
ATOM 2155 N N . GLY A 1 281 ? 42.473 -0.015 -40.092 1.00 81.38 281 GLY A N 1
ATOM 2156 C CA . GLY A 1 281 ? 41.309 -0.899 -40.091 1.00 81.38 281 GLY A CA 1
ATOM 2157 C C . GLY A 1 281 ? 41.483 -2.174 -40.921 1.00 81.38 281 GLY A C 1
ATOM 2158 O O . GLY A 1 281 ? 40.512 -2.918 -41.060 1.00 81.38 281 GLY A O 1
ATOM 2159 N N . GLU A 1 282 ? 42.679 -2.440 -41.449 1.00 85.62 282 GLU A N 1
ATOM 2160 C CA . GLU A 1 282 ? 42.992 -3.652 -42.211 1.00 85.62 282 GLU A CA 1
ATOM 2161 C C . GLU A 1 282 ? 43.049 -4.884 -41.303 1.00 85.62 282 GLU A C 1
ATOM 2163 O O . GLU A 1 282 ? 43.500 -4.817 -40.157 1.00 85.62 282 GLU A O 1
ATOM 2168 N N . ASP A 1 283 ? 42.588 -6.026 -41.815 1.00 85.50 283 ASP A N 1
ATOM 2169 C CA . ASP A 1 283 ? 42.465 -7.263 -41.044 1.00 85.50 283 ASP A CA 1
ATOM 2170 C C . ASP A 1 283 ? 43.825 -7.953 -40.832 1.00 85.50 283 ASP A C 1
ATOM 2172 O O . ASP A 1 283 ? 44.507 -8.366 -41.770 1.00 85.50 283 ASP A O 1
ATOM 2176 N N . LEU A 1 284 ? 44.200 -8.121 -39.565 1.00 81.69 284 LEU A N 1
ATOM 2177 C CA . LEU A 1 284 ? 45.405 -8.804 -39.096 1.00 81.69 284 LEU A CA 1
ATOM 2178 C C . LEU A 1 284 ? 45.115 -10.167 -38.439 1.00 81.69 284 LEU A C 1
ATOM 2180 O O . LEU A 1 284 ? 46.032 -10.813 -37.917 1.00 81.69 284 LEU A O 1
ATOM 2184 N N . THR A 1 285 ? 43.855 -10.618 -38.446 1.00 79.75 285 THR A N 1
ATOM 2185 C CA . THR A 1 285 ? 43.344 -11.794 -37.708 1.00 79.75 285 THR A CA 1
ATOM 2186 C C . THR A 1 285 ? 43.967 -13.131 -38.136 1.00 79.75 285 THR A C 1
ATOM 2188 O O . THR A 1 285 ? 43.809 -14.155 -37.466 1.00 79.75 285 THR A O 1
ATOM 2191 N N . SER A 1 286 ? 44.690 -13.160 -39.254 1.00 75.88 286 SER A N 1
ATOM 2192 C CA . SER A 1 286 ? 45.406 -14.345 -39.740 1.00 75.88 286 SER A CA 1
ATOM 2193 C C . SER A 1 286 ? 46.907 -14.132 -39.937 1.00 75.88 286 SER A C 1
ATOM 2195 O O . SER A 1 286 ? 47.587 -15.056 -40.381 1.00 75.88 286 SER A O 1
ATOM 2197 N N . THR A 1 287 ? 47.431 -12.940 -39.640 1.00 74.94 287 THR A N 1
ATOM 2198 C CA . THR A 1 287 ? 48.835 -12.578 -39.880 1.00 74.94 287 THR A CA 1
ATOM 2199 C C . THR A 1 287 ? 49.591 -12.436 -38.568 1.00 74.94 287 THR A C 1
ATOM 2201 O O . THR A 1 287 ? 50.397 -13.301 -38.240 1.00 74.94 287 THR A O 1
ATOM 2204 N N . ASN A 1 288 ? 49.304 -11.382 -37.805 1.00 74.62 288 ASN A N 1
ATOM 2205 C CA . ASN A 1 288 ? 50.038 -11.012 -36.594 1.00 74.62 288 ASN A CA 1
ATOM 2206 C C . ASN A 1 288 ? 49.376 -11.575 -35.330 1.00 74.62 288 ASN A C 1
ATOM 2208 O O . ASN A 1 288 ? 50.050 -11.833 -34.331 1.00 74.62 288 ASN A O 1
ATOM 2212 N N . ILE A 1 289 ? 48.060 -11.798 -35.370 1.00 82.06 289 ILE A N 1
ATOM 2213 C CA . ILE A 1 289 ? 47.319 -12.464 -34.297 1.00 82.06 289 ILE A CA 1
ATOM 2214 C C . ILE A 1 289 ? 46.358 -13.435 -34.929 1.00 82.06 289 ILE A C 1
ATOM 2216 O O . ILE A 1 289 ? 45.342 -13.031 -35.478 1.00 82.06 289 ILE A O 1
ATOM 2220 N N . LYS A 1 290 ? 46.670 -14.720 -34.814 1.00 89.19 290 LYS A N 1
ATOM 2221 C CA . LYS A 1 290 ? 45.828 -15.782 -35.342 1.00 89.19 290 LYS A CA 1
ATOM 2222 C C . LYS A 1 290 ? 44.730 -16.113 -34.333 1.00 89.19 290 LYS A C 1
ATOM 2224 O O . LYS A 1 290 ? 45.034 -16.652 -33.268 1.00 89.19 290 LYS A O 1
ATOM 2229 N N . LEU A 1 291 ? 43.477 -15.793 -34.658 1.00 89.38 291 LEU A N 1
ATOM 2230 C CA . LEU A 1 291 ? 42.307 -16.137 -33.840 1.00 89.38 291 LEU A CA 1
ATOM 2231 C C . LEU A 1 291 ? 41.621 -17.386 -34.405 1.00 89.38 291 LEU A C 1
ATOM 2233 O O . LEU A 1 291 ? 41.069 -17.362 -35.501 1.00 89.38 291 LEU A O 1
ATOM 2237 N N . GLU A 1 292 ? 41.641 -18.485 -33.651 1.00 92.19 292 GLU A N 1
ATOM 2238 C CA . GLU A 1 292 ? 41.056 -19.766 -34.069 1.00 92.19 292 GLU A CA 1
ATOM 2239 C C . GLU A 1 292 ? 39.901 -20.154 -33.145 1.00 92.19 292 GLU A C 1
ATOM 2241 O O . GLU A 1 292 ? 40.098 -20.306 -31.941 1.00 92.19 292 GLU A O 1
ATOM 2246 N N . LEU A 1 293 ? 38.697 -20.314 -33.703 1.00 92.19 293 LEU A N 1
ATOM 2247 C CA . LEU A 1 293 ? 37.514 -20.731 -32.950 1.00 92.19 293 LEU A CA 1
ATOM 2248 C C . LEU A 1 293 ? 37.572 -22.228 -32.619 1.00 92.19 293 LEU A C 1
ATOM 2250 O O . LEU A 1 293 ? 37.583 -23.073 -33.514 1.00 92.19 293 LEU A O 1
ATOM 2254 N N . ASP A 1 294 ? 37.511 -22.549 -31.333 1.00 91.06 294 ASP A N 1
ATOM 2255 C CA . ASP A 1 294 ? 37.226 -23.880 -30.818 1.00 91.06 294 ASP A CA 1
ATOM 2256 C C . ASP A 1 294 ? 35.728 -23.986 -30.492 1.00 91.06 294 ASP A C 1
ATOM 2258 O O . ASP A 1 294 ? 35.236 -23.466 -29.486 1.00 91.06 294 ASP A O 1
ATOM 2262 N N . ASN A 1 295 ? 34.988 -24.678 -31.361 1.00 86.25 295 ASN A N 1
ATOM 2263 C CA . ASN A 1 295 ? 33.546 -24.882 -31.204 1.00 86.25 295 ASN A CA 1
ATOM 2264 C C . ASN A 1 295 ? 33.180 -25.766 -30.000 1.00 86.25 295 ASN A C 1
ATOM 2266 O O . ASN A 1 295 ? 32.056 -25.670 -29.515 1.00 86.25 295 ASN A O 1
ATOM 2270 N N . GLN A 1 296 ? 34.085 -26.630 -29.527 1.00 87.25 296 GLN A N 1
ATOM 2271 C CA . GLN A 1 296 ? 33.828 -27.495 -28.370 1.00 87.25 296 GLN A CA 1
ATOM 2272 C C . GLN A 1 296 ? 34.049 -26.727 -27.068 1.00 87.25 296 GLN A C 1
ATOM 2274 O O . GLN A 1 296 ? 33.229 -26.801 -26.156 1.00 87.25 296 GLN A O 1
ATOM 2279 N N . ALA A 1 297 ? 35.129 -25.946 -27.004 1.00 86.81 297 ALA A N 1
ATOM 2280 C CA . ALA A 1 297 ? 35.434 -25.105 -25.851 1.00 86.81 297 ALA A CA 1
ATOM 2281 C C . ALA A 1 297 ? 34.642 -23.784 -25.830 1.00 86.81 297 ALA A C 1
ATOM 2283 O O . ALA A 1 297 ? 34.721 -23.054 -24.845 1.00 86.81 297 ALA A O 1
ATOM 2284 N N . LEU A 1 298 ? 33.912 -23.458 -26.908 1.00 90.56 298 LEU A N 1
ATOM 2285 C CA . LEU A 1 298 ? 33.217 -22.180 -27.107 1.00 90.56 298 LEU A CA 1
ATOM 2286 C C . LEU A 1 298 ? 34.138 -20.980 -26.833 1.00 90.56 298 LEU A C 1
ATOM 2288 O O . LEU A 1 298 ? 33.760 -20.021 -26.156 1.00 90.56 298 LEU A O 1
ATOM 2292 N N . SER A 1 299 ? 35.361 -21.039 -27.356 1.00 93.31 299 SER A N 1
ATOM 2293 C CA . SER A 1 299 ? 36.386 -20.012 -27.162 1.00 93.31 299 SER A CA 1
ATOM 2294 C C . SER A 1 299 ? 37.249 -19.833 -28.406 1.00 93.31 299 SER A C 1
ATOM 2296 O O . SER A 1 299 ? 37.343 -20.719 -29.248 1.00 93.31 299 SER A O 1
ATOM 2298 N N . TYR A 1 300 ? 37.874 -18.668 -28.531 1.00 93.19 300 TYR A N 1
ATOM 2299 C CA . TYR A 1 300 ? 38.902 -18.388 -29.518 1.00 93.19 300 TYR A CA 1
ATOM 2300 C C . TYR A 1 300 ? 40.273 -18.547 -28.878 1.00 93.19 300 TYR A C 1
ATOM 2302 O O . TYR A 1 300 ? 40.566 -17.905 -27.868 1.00 93.19 300 TYR A O 1
ATOM 2310 N N . LYS A 1 301 ? 41.142 -19.337 -29.502 1.00 93.50 301 LYS A N 1
ATOM 2311 C CA . LYS A 1 301 ? 42.568 -19.347 -29.195 1.00 93.50 301 LYS A CA 1
ATOM 2312 C C . LYS A 1 301 ? 43.242 -18.210 -29.957 1.00 93.50 301 LYS A C 1
ATOM 2314 O O . LYS A 1 301 ? 43.259 -18.225 -31.186 1.00 93.50 301 LYS A O 1
ATOM 2319 N N . ALA A 1 302 ? 43.804 -17.248 -29.232 1.00 91.62 302 ALA A N 1
ATOM 2320 C CA . ALA A 1 302 ? 44.588 -16.158 -29.792 1.00 91.62 302 ALA A CA 1
ATOM 2321 C C . ALA A 1 302 ? 46.074 -16.512 -29.755 1.00 91.62 302 ALA A C 1
ATOM 2323 O O . ALA A 1 302 ? 46.677 -16.614 -28.684 1.00 91.62 302 ALA A O 1
ATOM 2324 N N . THR A 1 303 ? 46.661 -16.712 -30.933 1.00 91.12 303 THR A N 1
ATOM 2325 C CA . THR A 1 303 ? 48.092 -16.983 -31.086 1.00 91.12 303 THR A CA 1
ATOM 2326 C C . THR A 1 303 ? 48.795 -15.731 -31.588 1.00 91.12 303 THR A C 1
ATOM 2328 O O . THR A 1 303 ? 48.515 -15.266 -32.693 1.00 91.12 303 THR A O 1
ATOM 2331 N N . ILE A 1 304 ? 49.715 -15.196 -30.790 1.00 86.75 304 ILE A N 1
ATOM 2332 C CA . ILE A 1 304 ? 50.556 -14.065 -31.179 1.00 86.75 304 ILE A CA 1
ATOM 2333 C C . ILE A 1 304 ? 51.625 -14.574 -32.148 1.00 86.75 304 ILE A C 1
ATOM 2335 O O . ILE A 1 304 ? 52.439 -15.432 -31.801 1.00 86.75 304 ILE A O 1
ATOM 2339 N N . VAL A 1 305 ? 51.633 -14.036 -33.366 1.00 82.12 305 VAL A N 1
ATOM 2340 C CA . VAL A 1 305 ? 52.587 -14.389 -34.420 1.00 82.12 305 VAL A CA 1
ATOM 2341 C C . VAL A 1 305 ? 53.526 -13.207 -34.627 1.00 82.12 305 VAL A C 1
ATOM 2343 O O . VAL A 1 305 ? 53.134 -12.152 -35.121 1.00 82.12 305 VAL A O 1
ATOM 2346 N N . ARG A 1 306 ? 54.787 -13.375 -34.224 1.00 74.00 306 ARG A N 1
ATOM 2347 C CA . ARG A 1 306 ? 55.812 -12.335 -34.361 1.00 74.00 306 ARG A CA 1
ATOM 2348 C C . ARG A 1 306 ? 56.506 -12.461 -35.723 1.00 74.00 306 ARG A C 1
ATOM 2350 O O . ARG A 1 306 ? 56.986 -13.554 -36.033 1.00 74.00 306 ARG A O 1
ATOM 2357 N N . PRO A 1 307 ? 56.601 -11.389 -36.529 1.00 61.81 307 PRO A N 1
ATOM 2358 C CA . PRO A 1 307 ? 57.413 -11.410 -37.738 1.00 61.81 307 PRO A CA 1
ATOM 2359 C C . PRO A 1 307 ? 58.886 -11.626 -37.373 1.00 61.81 307 PRO A C 1
ATOM 2361 O O . PRO A 1 307 ? 59.415 -10.980 -36.472 1.00 61.81 307 PRO A O 1
ATOM 2364 N N . SER A 1 308 ? 59.578 -12.501 -38.100 1.00 58.25 308 SER A N 1
ATOM 2365 C CA . SER A 1 308 ? 60.984 -12.860 -37.859 1.00 58.25 308 SER A CA 1
ATOM 2366 C C . SER A 1 308 ? 61.996 -11.726 -38.112 1.00 58.25 308 SER A C 1
ATOM 2368 O O . SER A 1 308 ? 63.189 -11.928 -37.917 1.00 58.25 308 SER A O 1
ATOM 2370 N N . SER A 1 309 ? 61.548 -10.548 -38.562 1.00 54.47 309 SER A N 1
ATOM 2371 C CA . SER A 1 309 ? 62.394 -9.413 -38.971 1.00 54.47 309 SER A CA 1
ATOM 2372 C C . SER A 1 309 ? 62.052 -8.077 -38.294 1.00 54.47 309 SER A C 1
ATOM 2374 O O . SER A 1 309 ? 62.615 -7.049 -38.665 1.00 54.47 309 SER A O 1
ATOM 2376 N N . SER A 1 310 ? 61.126 -8.050 -37.330 1.00 53.41 310 SER A N 1
ATOM 2377 C CA . SER A 1 310 ? 60.696 -6.824 -36.638 1.00 53.41 310 SER A CA 1
ATOM 2378 C C . SER A 1 310 ? 61.256 -6.771 -35.214 1.00 53.41 310 SER A C 1
ATOM 2380 O O . SER A 1 310 ? 60.831 -7.535 -34.355 1.00 53.41 310 SER A O 1
ATOM 2382 N N . ILE A 1 311 ? 62.187 -5.845 -34.970 1.00 54.25 311 ILE A N 1
ATOM 2383 C CA . ILE A 1 311 ? 62.907 -5.650 -33.691 1.00 54.25 311 ILE A CA 1
ATOM 2384 C C . ILE A 1 311 ? 62.131 -4.691 -32.750 1.00 54.25 311 ILE A C 1
ATOM 2386 O O . ILE A 1 311 ? 62.685 -4.108 -31.826 1.00 54.25 311 ILE A O 1
ATOM 2390 N N . GLY A 1 312 ? 60.833 -4.469 -32.981 1.00 66.25 312 GLY A N 1
ATOM 2391 C CA . GLY A 1 312 ? 60.071 -3.424 -32.290 1.00 66.25 312 GLY A CA 1
ATOM 2392 C C . GLY A 1 312 ? 58.668 -3.842 -31.882 1.00 66.25 312 GLY A C 1
ATOM 2393 O O . GLY A 1 312 ? 58.095 -4.781 -32.434 1.00 66.25 312 GLY A O 1
ATOM 2394 N N . ASP A 1 313 ? 58.126 -3.110 -30.912 1.00 74.31 313 ASP A N 1
ATOM 2395 C CA . ASP A 1 313 ? 56.749 -3.267 -30.462 1.00 74.31 313 ASP A CA 1
ATOM 2396 C C . ASP A 1 313 ? 55.752 -3.065 -31.611 1.00 74.31 313 ASP A C 1
ATOM 2398 O O . ASP A 1 313 ? 55.921 -2.182 -32.455 1.00 74.31 313 ASP A O 1
ATOM 2402 N N . PHE A 1 314 ? 54.664 -3.834 -31.600 1.00 80.81 314 PHE A N 1
ATOM 2403 C CA . PHE A 1 314 ? 53.629 -3.784 -32.629 1.00 80.81 314 PHE A CA 1
ATOM 2404 C C . PHE A 1 314 ? 52.297 -3.338 -32.027 1.00 80.81 314 PHE A C 1
ATOM 2406 O O . PHE A 1 314 ? 51.744 -4.013 -31.158 1.00 80.81 314 PHE A O 1
ATOM 2413 N N . SER A 1 315 ? 51.785 -2.191 -32.477 1.00 85.94 315 SER A N 1
ATOM 2414 C CA . SER A 1 315 ? 50.482 -1.666 -32.047 1.00 85.94 315 SER A CA 1
ATOM 2415 C C . SER A 1 315 ? 49.399 -2.063 -33.038 1.00 85.94 315 SER A C 1
ATOM 2417 O O . SER A 1 315 ? 49.617 -2.016 -34.245 1.00 85.94 315 SER A O 1
ATOM 2419 N N . PHE A 1 316 ? 48.242 -2.443 -32.517 1.00 86.62 316 PHE A N 1
ATOM 2420 C CA . PHE A 1 316 ? 47.100 -2.893 -33.298 1.00 86.62 316 PHE A CA 1
ATOM 2421 C C . PHE A 1 316 ? 45.813 -2.695 -32.486 1.00 86.62 316 PHE A C 1
ATOM 2423 O O . PHE A 1 316 ? 45.826 -2.203 -31.358 1.00 86.62 316 PHE A O 1
ATOM 2430 N N . ASN A 1 317 ? 44.688 -3.091 -33.056 1.00 87.94 317 ASN A N 1
ATOM 2431 C CA . ASN A 1 317 ? 43.363 -2.926 -32.496 1.00 87.94 317 ASN A CA 1
ATOM 2432 C C . ASN A 1 317 ? 42.675 -4.288 -32.358 1.00 87.94 317 ASN A C 1
ATOM 2434 O O . ASN A 1 317 ? 42.460 -4.983 -33.346 1.00 87.94 317 ASN A O 1
ATOM 2438 N N . LEU A 1 318 ? 42.281 -4.675 -31.143 1.00 86.12 318 LEU A N 1
ATOM 2439 C CA . LEU A 1 318 ? 41.355 -5.793 -30.945 1.00 86.12 318 LEU A CA 1
ATOM 2440 C C . LEU A 1 318 ? 39.925 -5.282 -31.061 1.00 86.12 318 LEU A C 1
ATOM 2442 O O . LEU A 1 318 ? 39.477 -4.469 -30.253 1.00 86.12 318 LEU A O 1
ATOM 2446 N N . LYS A 1 319 ? 39.185 -5.788 -32.042 1.00 89.56 319 LYS A N 1
ATOM 2447 C CA . LYS A 1 319 ? 37.748 -5.564 -32.160 1.00 89.56 319 LYS A CA 1
ATOM 2448 C C . LYS A 1 319 ? 37.007 -6.765 -31.578 1.00 89.56 319 LYS A C 1
ATOM 2450 O O . LYS A 1 319 ? 37.248 -7.899 -31.984 1.00 89.56 319 LYS A O 1
ATOM 2455 N N . ILE A 1 320 ? 36.090 -6.499 -30.653 1.00 89.56 320 ILE A N 1
ATOM 2456 C CA . ILE A 1 320 ? 35.037 -7.439 -30.257 1.00 89.56 320 ILE A CA 1
ATOM 2457 C C . ILE A 1 320 ? 33.752 -7.061 -30.979 1.00 89.56 320 ILE A C 1
ATOM 2459 O O . ILE A 1 320 ? 33.395 -5.883 -31.050 1.00 89.56 320 ILE A O 1
ATOM 2463 N N . GLU A 1 321 ? 33.041 -8.062 -31.471 1.00 89.88 321 GLU A N 1
ATOM 2464 C CA . GLU A 1 321 ? 31.660 -7.950 -31.911 1.00 89.88 321 GLU A CA 1
ATOM 2465 C C . GLU A 1 321 ? 30.820 -8.965 -31.133 1.00 89.88 321 GLU A C 1
ATOM 2467 O O . GLU A 1 321 ? 31.139 -10.151 -31.072 1.00 89.88 321 GLU A O 1
ATOM 2472 N N . ALA A 1 322 ? 29.761 -8.487 -30.488 1.00 87.75 322 ALA A N 1
ATOM 2473 C CA . ALA A 1 322 ? 28.804 -9.335 -29.792 1.00 87.75 322 ALA A CA 1
ATOM 2474 C C . ALA A 1 322 ? 27.500 -9.370 -30.578 1.00 87.75 322 ALA A C 1
ATOM 2476 O O . ALA A 1 322 ? 27.073 -8.351 -31.126 1.00 87.75 322 ALA A O 1
ATOM 2477 N N . LYS A 1 323 ? 26.856 -10.538 -30.603 1.00 89.25 323 LYS A N 1
ATOM 2478 C CA . LYS A 1 323 ? 25.580 -10.742 -31.279 1.00 89.25 323 LYS A CA 1
ATOM 2479 C C . LYS A 1 323 ? 24.580 -11.537 -30.449 1.00 89.25 323 LYS A C 1
ATOM 2481 O O . LYS A 1 323 ? 24.943 -12.500 -29.774 1.00 89.25 323 LYS A O 1
ATOM 2486 N N . ILE A 1 324 ? 23.306 -11.174 -30.570 1.00 87.19 324 ILE A N 1
ATOM 2487 C CA . ILE A 1 324 ? 22.160 -11.976 -30.125 1.00 87.19 324 ILE A CA 1
ATOM 2488 C C . ILE A 1 324 ? 21.322 -12.325 -31.351 1.00 87.19 324 ILE A C 1
ATOM 2490 O O . ILE A 1 324 ? 20.971 -11.448 -32.139 1.00 87.19 324 ILE A O 1
ATOM 2494 N N . THR A 1 325 ? 20.972 -13.602 -31.487 1.00 83.06 325 THR A N 1
ATOM 2495 C CA . THR A 1 325 ? 20.018 -14.075 -32.495 1.00 83.06 325 THR A CA 1
ATOM 2496 C C . THR A 1 325 ? 18.639 -14.204 -31.856 1.00 83.06 325 THR A C 1
ATOM 2498 O O . THR A 1 325 ? 18.465 -14.972 -30.908 1.00 83.06 325 THR A O 1
ATOM 2501 N N . VAL A 1 326 ? 17.659 -13.457 -32.364 1.00 79.88 326 VAL A N 1
ATOM 2502 C CA . VAL A 1 326 ? 16.270 -13.497 -31.886 1.00 79.88 326 VAL A CA 1
ATOM 2503 C C . VAL A 1 326 ? 15.424 -14.259 -32.900 1.00 79.88 326 VAL A C 1
ATOM 2505 O O . VAL A 1 326 ? 15.444 -13.947 -34.088 1.00 79.88 326 VAL A O 1
ATOM 2508 N N . LEU A 1 327 ? 14.682 -15.266 -32.439 1.00 71.62 327 LEU A N 1
ATOM 2509 C CA . LEU A 1 327 ? 13.696 -15.962 -33.264 1.00 71.62 327 LEU A CA 1
ATOM 2510 C C . LEU A 1 327 ? 12.407 -15.136 -33.274 1.00 71.62 327 LEU A C 1
ATOM 2512 O O . LEU A 1 327 ? 11.802 -14.940 -32.221 1.00 71.62 327 LEU A O 1
ATOM 2516 N N . SER A 1 328 ? 11.999 -14.645 -34.444 1.00 67.44 328 SER A N 1
ATOM 2517 C CA . SER A 1 328 ? 10.653 -14.097 -34.623 1.00 67.44 328 SER A CA 1
ATOM 2518 C C . SER A 1 328 ? 9.652 -15.243 -34.803 1.00 67.44 328 SER A C 1
ATOM 2520 O O . SER A 1 328 ? 10.009 -16.310 -35.315 1.00 67.44 328 SER A O 1
ATOM 2522 N N . GLU A 1 329 ? 8.407 -15.061 -34.355 1.00 61.50 329 GLU A N 1
ATOM 2523 C CA . GLU A 1 329 ? 7.349 -16.039 -34.623 1.00 61.50 329 GLU A CA 1
ATOM 2524 C C . GLU A 1 329 ? 7.134 -16.149 -36.141 1.00 61.50 329 GLU A C 1
ATOM 2526 O O . GLU A 1 329 ? 6.542 -15.271 -36.760 1.00 61.50 329 GLU A O 1
ATOM 2531 N N . GLY A 1 330 ? 7.629 -17.242 -36.731 1.00 58.91 330 GLY A N 1
ATOM 2532 C CA . GLY A 1 330 ? 7.253 -17.679 -38.073 1.00 58.91 330 GLY A CA 1
ATOM 2533 C C . GLY A 1 330 ? 8.052 -17.130 -39.258 1.00 58.91 330 GLY A C 1
ATOM 2534 O O . GLY A 1 330 ? 7.414 -16.839 -40.255 1.00 58.91 330 GLY A O 1
ATOM 2535 N N . GLU A 1 331 ? 9.395 -17.055 -39.205 1.00 63.81 331 GLU A N 1
ATOM 2536 C CA . GLU A 1 331 ? 10.287 -17.645 -40.251 1.00 63.81 331 GLU A CA 1
ATOM 2537 C C . GLU A 1 331 ? 11.694 -17.019 -40.385 1.00 63.81 331 GLU A C 1
ATOM 2539 O O . GLU A 1 331 ? 12.568 -17.673 -40.952 1.00 63.81 331 GLU A O 1
ATOM 2544 N N . THR A 1 332 ? 12.004 -15.840 -39.826 1.00 66.00 332 THR A N 1
ATOM 2545 C CA . THR A 1 332 ? 13.363 -15.256 -39.957 1.00 66.00 332 THR A CA 1
ATOM 2546 C C . THR A 1 332 ? 13.975 -14.825 -38.629 1.00 66.00 332 THR A C 1
ATOM 2548 O O . THR A 1 332 ? 13.369 -14.079 -37.859 1.00 66.00 332 THR A O 1
ATOM 2551 N N . SER A 1 333 ? 15.204 -15.268 -38.356 1.00 74.12 333 SER A N 1
ATOM 2552 C CA . SER A 1 333 ? 15.980 -14.792 -37.212 1.00 74.12 333 SER A CA 1
ATOM 2553 C C . SER A 1 333 ? 16.573 -13.412 -37.490 1.00 74.12 333 SER A C 1
ATOM 2555 O O . SER A 1 333 ? 17.211 -13.227 -38.527 1.00 74.12 333 SER A O 1
ATOM 2557 N N . GLU A 1 334 ? 16.433 -12.480 -36.554 1.00 80.50 334 GLU A N 1
ATOM 2558 C CA . GLU A 1 334 ? 17.122 -11.188 -36.601 1.00 80.50 334 GLU A CA 1
ATOM 2559 C C . GLU A 1 334 ? 18.418 -11.263 -35.777 1.00 80.50 334 GLU A C 1
ATOM 2561 O O . GLU A 1 334 ? 18.427 -11.811 -34.669 1.00 80.50 334 GLU A O 1
ATOM 2566 N N . GLU A 1 335 ? 19.525 -10.745 -36.320 1.00 84.94 335 GLU A N 1
ATOM 2567 C CA . GLU A 1 335 ? 20.796 -10.628 -35.598 1.00 84.94 335 GLU A CA 1
ATOM 2568 C C . GLU A 1 335 ? 21.000 -9.190 -35.113 1.00 84.94 335 GLU A C 1
ATOM 2570 O O . GLU A 1 335 ? 21.220 -8.277 -35.906 1.00 84.94 335 GLU A O 1
ATOM 2575 N N . ILE A 1 336 ? 20.998 -9.011 -33.794 1.00 86.62 336 ILE A N 1
ATOM 2576 C CA . ILE A 1 336 ? 21.314 -7.746 -33.127 1.00 86.62 336 ILE A CA 1
ATOM 2577 C C . ILE A 1 336 ? 22.799 -7.756 -32.791 1.00 86.62 336 ILE A C 1
ATOM 2579 O O . ILE A 1 336 ? 23.263 -8.701 -32.148 1.00 86.62 336 ILE A O 1
ATOM 2583 N N . LYS A 1 337 ? 23.542 -6.729 -33.219 1.00 90.88 337 LYS A N 1
ATOM 2584 C CA . LYS A 1 337 ? 25.005 -6.676 -33.094 1.00 90.88 337 LYS A CA 1
ATOM 2585 C C . LYS A 1 337 ? 25.479 -5.337 -32.551 1.00 90.88 337 LYS A C 1
ATOM 2587 O O . LYS A 1 337 ? 24.931 -4.294 -32.898 1.00 90.88 337 LYS A O 1
ATOM 2592 N N . ALA A 1 338 ? 26.552 -5.373 -31.774 1.00 92.44 338 ALA A N 1
ATOM 2593 C CA . ALA A 1 338 ? 27.361 -4.202 -31.464 1.00 92.44 338 ALA A CA 1
ATOM 2594 C C . ALA A 1 338 ? 28.837 -4.589 -31.503 1.00 92.44 338 ALA A C 1
ATOM 2596 O O . ALA A 1 338 ? 29.193 -5.752 -31.302 1.00 92.44 338 ALA A O 1
ATOM 2597 N N . SER A 1 339 ? 29.705 -3.613 -31.751 1.00 91.94 339 SER A N 1
ATOM 2598 C CA . SER A 1 339 ? 31.147 -3.837 -31.741 1.00 91.94 339 SER A CA 1
ATOM 2599 C C . SER A 1 339 ? 31.889 -2.691 -31.075 1.00 91.94 339 SER A C 1
ATOM 2601 O O . SER A 1 339 ? 31.393 -1.565 -31.005 1.00 91.94 339 SER A O 1
ATOM 2603 N N . LYS A 1 340 ? 33.079 -2.990 -30.560 1.00 91.50 340 LYS A N 1
ATOM 2604 C CA . LYS A 1 340 ? 33.980 -2.001 -29.973 1.00 91.50 340 LYS A CA 1
ATOM 2605 C C . LYS A 1 340 ? 35.417 -2.409 -30.210 1.00 91.50 340 LYS A C 1
ATOM 2607 O O . LYS A 1 340 ? 35.754 -3.591 -30.214 1.00 91.50 340 LYS A O 1
ATOM 2612 N N . ILE A 1 341 ? 36.244 -1.395 -30.417 1.00 91.31 341 ILE A N 1
ATOM 2613 C CA . ILE A 1 341 ? 37.665 -1.530 -30.692 1.00 91.31 341 ILE A CA 1
ATOM 2614 C C . ILE A 1 341 ? 38.444 -1.135 -29.442 1.00 91.31 341 ILE A C 1
ATOM 2616 O O . ILE A 1 341 ? 38.112 -0.153 -28.774 1.00 91.31 341 ILE A O 1
ATOM 2620 N N . TYR A 1 342 ? 39.473 -1.912 -29.139 1.00 90.00 342 TYR A N 1
ATOM 2621 C CA . TYR A 1 342 ? 40.379 -1.705 -28.027 1.00 90.00 342 TYR A CA 1
ATOM 2622 C C . TYR A 1 342 ? 41.808 -1.635 -28.569 1.00 90.00 342 TYR A C 1
ATOM 2624 O O . TYR A 1 342 ? 42.246 -2.591 -29.217 1.00 90.00 342 TYR A O 1
ATOM 2632 N N . PRO A 1 343 ? 42.546 -0.543 -28.313 1.00 91.12 343 PRO A N 1
ATOM 2633 C CA . PRO A 1 343 ? 43.946 -0.473 -28.690 1.00 91.12 343 PRO A CA 1
ATOM 2634 C C . PRO A 1 343 ? 44.735 -1.499 -27.879 1.00 91.12 343 PRO A C 1
ATOM 2636 O O . PRO A 1 343 ? 44.540 -1.653 -26.670 1.00 91.12 343 PRO A O 1
ATOM 2639 N N . ALA A 1 344 ? 45.631 -2.196 -28.556 1.00 89.06 344 ALA A N 1
ATOM 2640 C CA . ALA A 1 344 ? 46.454 -3.237 -27.984 1.00 89.06 344 ALA A CA 1
ATOM 2641 C C . ALA A 1 344 ? 47.874 -3.160 -28.548 1.00 89.06 344 ALA A C 1
ATOM 2643 O O . ALA A 1 344 ? 48.137 -2.564 -29.596 1.00 89.06 344 ALA A O 1
ATOM 2644 N N . LYS A 1 345 ? 48.821 -3.735 -27.815 1.00 88.62 345 LYS A N 1
ATOM 2645 C CA . LYS A 1 345 ? 50.235 -3.672 -28.163 1.00 88.62 345 LYS A CA 1
ATOM 2646 C C . LYS A 1 345 ? 50.916 -4.978 -27.794 1.00 88.62 345 LYS A C 1
ATOM 2648 O O . LYS A 1 345 ? 50.850 -5.415 -26.647 1.00 88.62 345 LYS A O 1
ATOM 2653 N N . ILE A 1 346 ? 51.564 -5.581 -28.783 1.00 84.88 346 ILE A N 1
ATOM 2654 C CA . ILE A 1 346 ? 52.466 -6.713 -28.593 1.00 84.88 346 ILE A CA 1
ATOM 2655 C C . ILE A 1 346 ? 53.854 -6.150 -28.294 1.00 84.88 346 ILE A C 1
ATOM 2657 O O . ILE A 1 346 ? 54.355 -5.316 -29.053 1.00 84.88 346 ILE A O 1
ATOM 2661 N N . LEU A 1 347 ? 54.471 -6.607 -27.204 1.00 79.12 347 LEU A N 1
ATOM 2662 C CA . LEU A 1 347 ? 55.845 -6.233 -26.871 1.00 79.12 347 LEU A CA 1
ATOM 2663 C C . LEU A 1 347 ? 56.846 -7.021 -27.719 1.00 79.12 347 LEU A C 1
ATOM 2665 O O . LEU A 1 347 ? 56.659 -8.218 -27.993 1.00 79.12 347 LEU A O 1
ATOM 2669 N N . ALA A 1 348 ? 57.926 -6.344 -28.107 1.00 70.88 348 ALA A N 1
ATOM 2670 C CA . ALA A 1 348 ? 59.097 -7.000 -28.670 1.00 70.88 348 ALA A CA 1
ATOM 2671 C C . ALA A 1 348 ? 59.610 -8.079 -27.701 1.00 70.88 348 ALA A C 1
ATOM 2673 O O . ALA A 1 348 ? 59.537 -7.919 -26.480 1.00 70.88 348 ALA A O 1
ATOM 2674 N N . MET A 1 349 ? 60.134 -9.190 -28.233 1.00 64.81 349 MET A N 1
ATOM 2675 C CA . MET A 1 349 ? 60.898 -10.097 -27.378 1.00 64.81 349 MET A CA 1
ATOM 2676 C C . MET A 1 349 ? 62.145 -9.346 -26.911 1.00 64.81 349 MET A C 1
ATOM 2678 O O . MET A 1 349 ? 62.918 -8.865 -27.737 1.00 64.81 349 MET A O 1
ATOM 2682 N N . ILE A 1 350 ? 62.326 -9.234 -25.598 1.00 53.66 350 ILE A N 1
ATOM 2683 C CA . ILE A 1 350 ? 63.636 -8.917 -25.041 1.00 53.66 350 ILE A CA 1
ATOM 2684 C C . ILE A 1 350 ? 64.445 -10.202 -25.236 1.00 53.66 350 ILE A C 1
ATOM 2686 O O . ILE A 1 350 ? 64.093 -11.229 -24.659 1.00 53.66 350 ILE A O 1
ATOM 2690 N N . GLU A 1 351 ? 65.447 -10.182 -26.115 1.00 51.56 351 GLU A N 1
ATOM 2691 C CA . GLU A 1 351 ? 66.474 -11.226 -26.105 1.00 51.56 351 GLU A CA 1
ATOM 2692 C C . GLU A 1 351 ? 67.158 -11.164 -24.728 1.00 51.56 351 GLU A C 1
ATOM 2694 O O . GLU A 1 351 ? 67.723 -10.126 -24.377 1.00 51.56 351 GLU A O 1
ATOM 2699 N N . GLU A 1 352 ? 67.017 -12.224 -23.923 1.00 40.50 352 GLU A N 1
ATOM 2700 C CA . GLU A 1 352 ? 67.809 -12.429 -22.696 1.00 40.50 352 GLU A CA 1
ATOM 2701 C C . GLU A 1 352 ? 69.264 -12.780 -23.016 1.00 40.50 352 GLU A C 1
ATOM 2703 O O . GLU A 1 352 ? 69.492 -13.607 -23.935 1.00 40.50 352 GLU A O 1
#

Radius of gyration: 44.68 Å; chains: 1; bounding box: 97×52×138 Å

Secondary structure (DSSP, 8-state):
-PPP--PPPTTT--EEEEEEEEEEETTEEEEEEEEEEEPPPPPPHHHHHHHHHHH----SB-SS-----SB-TTS-EEEEEES-TTTB-GGG-B-PPPTTSPPEEEEEEEEEEETTEEEEEEEEEEEPPPPHHHHHHHHHHH--HHHH-TT-S-TTSB-S-----SEETTTEEEEEEES-TTTB-TT--B-PPPTTT--EEEEEEEEEEETTEEEEEEEEEEEEPPPPPPHHHHHHHHHHH--SGGGSTT-S-TTSB-S-EEEESEETTEEEEEEEE-SS--B-TTTTEEEEEETTTTEEEEEE---TT--S-EEEEEEEEEEEEEE-TTS-EEEEEEEEEEEEEEPPP---